Protein AF-A0A7W0Y375-F1 (afdb_monomer_lite)

Structure (mmCIF, N/CA/C/O backbone):
data_AF-A0A7W0Y375-F1
#
_entry.id   AF-A0A7W0Y375-F1
#
loop_
_atom_site.group_PDB
_atom_site.id
_atom_site.type_symbol
_atom_site.label_atom_id
_atom_site.label_alt_id
_atom_site.label_comp_id
_atom_site.label_asym_id
_atom_site.label_entity_id
_atom_site.label_seq_id
_atom_site.pdbx_PDB_ins_code
_atom_site.Cartn_x
_atom_site.Cartn_y
_atom_site.Cartn_z
_atom_site.occupancy
_atom_site.B_iso_or_equiv
_atom_site.auth_seq_id
_atom_site.auth_comp_id
_atom_site.auth_asym_id
_atom_site.auth_atom_id
_atom_site.pdbx_PDB_model_num
ATOM 1 N N . ALA A 1 1 ? -18.841 11.180 12.988 1.00 78.12 1 ALA A N 1
ATOM 2 C CA . ALA A 1 1 ? -19.080 12.137 11.887 1.00 78.12 1 ALA A CA 1
ATOM 3 C C . ALA A 1 1 ? -17.835 12.975 11.621 1.00 78.12 1 ALA A C 1
ATOM 5 O O . ALA A 1 1 ? -17.234 12.772 10.580 1.00 78.12 1 ALA A O 1
ATOM 6 N N . TYR A 1 2 ? -17.397 13.811 12.572 1.00 88.00 2 TYR A N 1
ATOM 7 C CA . TYR A 1 2 ? -16.199 14.649 12.421 1.00 88.00 2 TYR A CA 1
ATOM 8 C C . TYR A 1 2 ? -14.950 13.891 11.951 1.00 88.00 2 TYR A C 1
ATOM 10 O O . TYR A 1 2 ? -14.403 14.210 10.908 1.00 88.00 2 TYR A O 1
ATOM 18 N N . ALA A 1 3 ? -14.542 12.862 12.695 1.00 80.44 3 ALA A N 1
ATOM 19 C CA . ALA A 1 3 ? -13.283 12.159 12.459 1.00 80.44 3 ALA A CA 1
ATOM 20 C C . ALA A 1 3 ? -13.213 11.537 11.042 1.00 80.44 3 ALA A C 1
ATOM 22 O O . ALA A 1 3 ? -12.285 11.806 10.283 1.00 80.44 3 ALA A O 1
ATOM 23 N N . ARG A 1 4 ? -14.294 10.871 10.612 1.00 80.25 4 ARG A N 1
ATOM 24 C CA . ARG A 1 4 ? -14.447 10.359 9.239 1.00 80.25 4 ARG A CA 1
ATOM 25 C C . ARG A 1 4 ? -14.447 11.461 8.170 1.00 80.25 4 ARG A C 1
ATOM 27 O O . ARG A 1 4 ? -13.916 11.243 7.088 1.00 80.25 4 ARG A O 1
ATOM 34 N N . HIS A 1 5 ? -15.035 12.627 8.453 1.00 85.25 5 HIS A N 1
ATOM 35 C CA . HIS A 1 5 ? -15.006 13.769 7.533 1.00 85.25 5 HIS A CA 1
ATOM 36 C C . HIS A 1 5 ? -13.588 14.334 7.388 1.00 85.25 5 HIS A C 1
ATOM 38 O O . HIS A 1 5 ? -13.121 14.498 6.266 1.00 85.25 5 HIS A O 1
ATOM 44 N N . ALA A 1 6 ? -12.891 14.552 8.507 1.00 83.94 6 ALA A N 1
ATOM 45 C CA . ALA A 1 6 ? -11.500 14.992 8.527 1.00 83.94 6 ALA A CA 1
ATOM 46 C C . ALA A 1 6 ? -10.606 14.052 7.704 1.00 83.94 6 ALA A C 1
ATOM 48 O O . ALA A 1 6 ? -9.865 14.497 6.829 1.00 83.94 6 ALA A O 1
ATOM 49 N N . TRP A 1 7 ? -10.741 12.740 7.923 1.00 82.62 7 TRP A N 1
ATOM 50 C CA . TRP A 1 7 ? -10.016 11.729 7.159 1.00 82.62 7 TRP A CA 1
ATOM 51 C C . TRP A 1 7 ? -10.338 11.786 5.660 1.00 82.62 7 TRP A C 1
ATOM 53 O O . TRP A 1 7 ? -9.426 11.804 4.834 1.00 82.62 7 TRP A O 1
ATOM 63 N N . ALA A 1 8 ? -11.621 11.866 5.294 1.00 83.00 8 ALA A N 1
ATOM 64 C CA . ALA A 1 8 ? -12.037 11.921 3.895 1.00 83.00 8 ALA A CA 1
ATOM 65 C C . ALA A 1 8 ? -11.495 13.170 3.181 1.00 83.00 8 ALA A C 1
ATOM 67 O O . ALA A 1 8 ? -11.001 13.065 2.062 1.00 83.00 8 ALA A O 1
ATOM 68 N N . VAL A 1 9 ? -11.526 14.340 3.826 1.00 82.50 9 VAL A N 1
ATOM 69 C CA . VAL A 1 9 ? -10.984 15.590 3.266 1.00 82.50 9 VAL A CA 1
ATOM 70 C C . VAL A 1 9 ? -9.470 15.490 3.076 1.00 82.50 9 VAL A C 1
ATOM 72 O O . VAL A 1 9 ? -8.972 15.783 1.986 1.00 82.50 9 VAL A O 1
ATOM 75 N N . ALA A 1 10 ?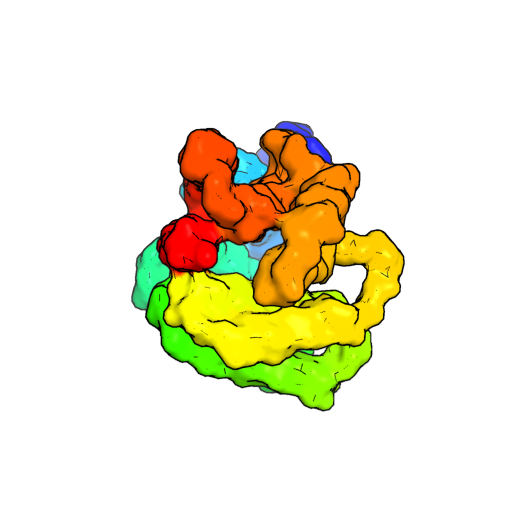 -8.741 15.016 4.091 1.00 79.94 10 ALA A N 1
ATOM 76 C CA . ALA A 1 10 ? -7.284 14.903 4.031 1.00 79.94 10 ALA A CA 1
ATOM 77 C C . ALA A 1 10 ? -6.808 13.912 2.958 1.00 79.94 10 ALA A C 1
ATOM 79 O O . ALA A 1 10 ? -5.824 14.168 2.273 1.00 79.94 10 ALA A O 1
ATOM 80 N N . THR A 1 11 ? -7.508 12.790 2.786 1.00 78.56 11 THR A N 1
ATOM 81 C CA . THR A 1 11 ? -7.093 11.720 1.861 1.00 78.56 11 THR A CA 1
ATOM 82 C C . THR A 1 11 ? -7.561 11.916 0.421 1.00 78.56 11 THR A C 1
ATOM 84 O O . THR A 1 11 ? -7.006 11.283 -0.475 1.00 78.56 11 THR A O 1
ATOM 87 N N . SER A 1 12 ? -8.539 12.797 0.182 1.00 75.25 12 SER A N 1
ATOM 88 C CA . SER A 1 12 ? -9.034 13.116 -1.166 1.00 75.25 12 SER A CA 1
ATOM 89 C C . SER A 1 12 ? -8.456 14.406 -1.744 1.00 75.25 12 SER A C 1
ATOM 91 O O . SER A 1 12 ? -8.194 14.464 -2.940 1.00 75.25 12 SER A O 1
ATOM 93 N N . THR A 1 13 ? -8.257 15.435 -0.915 1.00 72.19 13 THR A N 1
ATOM 94 C CA . THR A 1 13 ? -7.880 16.785 -1.382 1.00 72.19 13 THR A CA 1
ATOM 95 C C . THR A 1 13 ? -6.569 17.302 -0.802 1.00 72.19 13 THR A C 1
ATOM 97 O O . THR A 1 13 ? -6.144 18.390 -1.178 1.00 72.19 13 THR A O 1
ATOM 100 N N . ALA A 1 14 ? -5.951 16.568 0.135 1.00 67.12 14 ALA A N 1
ATOM 101 C CA . ALA A 1 14 ? -4.789 17.028 0.903 1.00 67.12 14 ALA A CA 1
ATOM 102 C C . ALA A 1 14 ? -4.989 18.423 1.542 1.00 67.12 14 ALA A C 1
ATOM 104 O O . ALA A 1 14 ? -4.041 19.191 1.706 1.00 67.12 14 ALA A O 1
ATOM 105 N N . SER A 1 15 ? -6.236 18.775 1.886 1.00 75.88 15 SER A N 1
ATOM 106 C CA . SER A 1 15 ? -6.568 20.101 2.411 1.00 75.88 15 SER A CA 1
ATOM 107 C C . SER A 1 15 ? -6.145 20.265 3.871 1.00 75.88 15 SER A C 1
ATOM 109 O O . SER A 1 15 ? -6.495 19.454 4.735 1.00 75.88 15 SER A O 1
ATOM 111 N N . SER A 1 16 ? -5.508 21.398 4.173 1.00 75.25 16 SER A N 1
ATOM 112 C CA . SER A 1 16 ? -5.180 21.822 5.540 1.00 75.25 16 SER A CA 1
ATOM 113 C C . SER A 1 16 ? -6.415 22.081 6.413 1.00 75.25 16 SER A C 1
ATOM 115 O O . SER A 1 16 ? -6.311 22.040 7.637 1.00 75.25 16 SER A O 1
ATOM 117 N N . SER A 1 17 ? -7.596 22.269 5.811 1.00 83.12 17 SER A N 1
ATOM 118 C CA . SER A 1 17 ? -8.871 22.433 6.525 1.00 83.12 17 SER A CA 1
ATOM 119 C C . SER A 1 17 ? -9.413 21.130 7.126 1.00 83.12 17 SER A C 1
ATOM 121 O O . SER A 1 17 ? -10.427 21.142 7.824 1.00 83.12 17 SER A O 1
ATOM 123 N N . ALA A 1 18 ? -8.767 19.984 6.869 1.00 83.44 18 ALA A N 1
ATOM 124 C CA . ALA A 1 18 ? -9.214 18.682 7.363 1.00 83.44 18 ALA A CA 1
ATOM 125 C C . ALA A 1 18 ? -9.376 18.636 8.894 1.00 83.44 18 ALA A C 1
ATOM 127 O O . ALA A 1 18 ? -10.195 17.875 9.403 1.00 83.44 18 ALA A O 1
ATOM 128 N N . THR A 1 19 ? -8.619 19.449 9.635 1.00 86.94 19 THR A N 1
ATOM 129 C CA . THR A 1 19 ? -8.630 19.481 11.107 1.00 86.94 19 THR A CA 1
ATOM 130 C C . THR A 1 19 ? -9.360 20.683 11.704 1.00 86.94 19 THR A C 1
ATOM 132 O O . THR A 1 19 ? -9.236 20.940 12.904 1.00 86.94 19 THR A O 1
ATOM 135 N N . ASP A 1 20 ? -10.138 21.427 10.918 1.00 88.75 20 ASP A N 1
ATOM 136 C CA . ASP A 1 20 ? -10.911 22.555 11.443 1.00 88.75 20 ASP A CA 1
ATOM 137 C C . ASP A 1 20 ? -11.828 22.087 12.581 1.00 88.75 20 ASP A C 1
ATOM 139 O O . ASP A 1 20 ? -12.492 21.060 12.485 1.00 88.75 20 ASP A O 1
ATOM 143 N N . GLY A 1 21 ? -11.825 22.790 13.716 1.00 86.38 21 GLY A N 1
ATOM 144 C CA . GLY A 1 21 ? -12.623 22.413 14.891 1.00 86.38 21 GLY A CA 1
ATOM 145 C C . GLY A 1 21 ? -12.087 21.239 15.727 1.00 86.38 21 GLY A C 1
ATOM 146 O O . GLY A 1 21 ? -12.750 20.857 16.697 1.00 86.38 21 GLY A O 1
ATOM 147 N N . VAL A 1 22 ? -10.892 20.699 15.433 1.00 91.44 22 VAL A N 1
ATOM 148 C CA . VAL A 1 22 ? -10.322 19.544 16.160 1.00 91.44 22 VAL A CA 1
ATOM 149 C C . VAL A 1 22 ? -10.244 19.779 17.669 1.00 91.44 22 VAL A C 1
ATOM 151 O O . VAL A 1 22 ? -10.604 18.893 18.438 1.00 91.44 22 VAL A O 1
ATOM 154 N N . ALA A 1 23 ? -9.894 20.994 18.105 1.00 89.19 23 ALA A N 1
ATOM 155 C CA . ALA A 1 23 ? -9.774 21.337 19.523 1.00 89.19 23 ALA A CA 1
ATOM 156 C C . ALA A 1 23 ? -11.093 21.146 20.298 1.00 89.19 23 ALA A C 1
ATOM 158 O O . ALA A 1 23 ? -11.096 20.652 21.426 1.00 89.19 23 ALA A O 1
ATOM 159 N N . VAL A 1 24 ? -12.232 21.488 19.682 1.00 89.31 24 VAL A N 1
ATOM 160 C CA . VAL A 1 24 ? -13.560 21.302 20.292 1.00 89.31 24 VAL A CA 1
ATOM 161 C C . VAL A 1 24 ? -13.890 19.813 20.392 1.00 89.31 24 VAL A C 1
ATOM 163 O O . VAL A 1 24 ? -14.389 19.345 21.416 1.00 89.31 24 VAL A O 1
ATOM 166 N N . VAL A 1 25 ? -13.587 19.049 19.342 1.00 90.38 25 VAL A N 1
ATOM 167 C CA . VAL A 1 25 ? -13.876 17.611 19.289 1.00 90.38 25 VAL A CA 1
ATOM 168 C C . VAL A 1 25 ? -12.993 16.825 20.258 1.00 90.38 25 VAL A C 1
ATOM 170 O O . VAL A 1 25 ? -13.496 15.948 20.961 1.00 90.38 25 VAL A O 1
ATOM 173 N N . GLU A 1 26 ? -11.710 17.168 20.366 1.00 88.56 26 GLU A N 1
ATOM 174 C CA . GLU A 1 26 ? -10.794 16.584 21.348 1.00 88.56 26 GLU A CA 1
ATOM 175 C C . GLU A 1 26 ? -11.272 16.853 22.780 1.00 88.56 26 GLU A C 1
ATOM 177 O O . GLU A 1 26 ? -11.317 15.922 23.586 1.00 88.56 26 GLU A O 1
ATOM 182 N N . ALA A 1 27 ? -11.727 18.073 23.088 1.00 88.56 27 ALA A N 1
ATOM 183 C CA . ALA A 1 27 ? -12.287 18.396 24.402 1.00 88.56 27 ALA A CA 1
ATOM 184 C C . ALA A 1 27 ? -13.526 17.542 24.740 1.00 88.56 27 ALA A C 1
ATOM 186 O O . ALA A 1 27 ? -13.688 17.085 25.874 1.00 88.56 27 ALA A O 1
ATOM 187 N N . ILE A 1 28 ? -14.388 17.262 23.755 1.00 86.12 28 ILE A N 1
ATOM 188 C CA . ILE A 1 28 ? -15.542 16.365 23.932 1.00 86.12 28 ILE A CA 1
ATOM 189 C C . ILE A 1 28 ? -15.079 14.912 24.145 1.00 86.12 28 ILE A C 1
ATOM 191 O O . ILE A 1 28 ? -15.602 14.224 25.026 1.00 86.12 28 ILE A O 1
ATOM 195 N N . ALA A 1 29 ? -14.091 14.443 23.378 1.00 85.62 29 ALA A N 1
ATOM 196 C CA . ALA A 1 29 ? -13.587 13.067 23.432 1.00 85.62 29 ALA A CA 1
ATOM 197 C C . ALA A 1 29 ? -12.772 12.750 24.703 1.00 85.62 29 ALA A C 1
ATOM 199 O O . ALA A 1 29 ? -12.660 11.585 25.106 1.00 85.62 29 ALA A O 1
ATOM 200 N N . GLN A 1 30 ? -12.218 13.766 25.367 1.00 86.94 30 GLN A N 1
ATOM 201 C CA . GLN A 1 30 ? -11.465 13.622 26.619 1.00 86.94 30 GLN A CA 1
ATOM 202 C C . GLN A 1 30 ? -12.344 13.364 27.851 1.00 86.94 30 GLN A C 1
ATOM 204 O O . GLN A 1 30 ? -11.818 13.053 28.920 1.00 86.94 30 GLN A O 1
ATOM 209 N N . ARG A 1 31 ? -13.676 13.416 27.721 1.00 87.19 31 ARG A N 1
ATOM 210 C CA . ARG A 1 31 ? -14.592 13.104 28.828 1.00 87.19 31 ARG A CA 1
ATOM 211 C C . ARG A 1 31 ? -14.308 11.711 29.424 1.00 87.19 31 ARG A C 1
ATOM 213 O O . ARG A 1 31 ? -14.117 10.751 28.672 1.00 87.19 31 ARG A O 1
ATOM 220 N N . PRO A 1 32 ? -14.276 11.571 30.761 1.00 85.00 32 PRO A N 1
ATOM 221 C CA . PRO A 1 32 ? -14.001 10.291 31.406 1.00 85.00 32 PRO A CA 1
ATOM 222 C C . PRO A 1 32 ? -15.161 9.299 31.225 1.00 85.00 32 PRO A C 1
ATOM 224 O O . PRO A 1 32 ? -16.318 9.693 31.062 1.00 85.00 32 PRO A O 1
ATOM 227 N N . GLY A 1 33 ? -14.842 8.003 31.288 1.00 86.00 33 GLY A N 1
ATOM 228 C CA . GLY A 1 33 ? -15.805 6.897 31.254 1.00 86.00 33 GLY A CA 1
ATOM 229 C C . GLY A 1 33 ? -15.674 5.980 30.034 1.00 86.00 33 GLY A C 1
ATOM 230 O O . GLY A 1 33 ? -15.269 6.407 28.951 1.00 86.00 33 GLY A O 1
ATOM 231 N N . ASP A 1 34 ? -16.060 4.714 30.210 1.00 85.62 34 ASP A N 1
ATOM 232 C CA . ASP A 1 34 ? -15.847 3.653 29.215 1.00 85.62 34 ASP A CA 1
ATOM 233 C C . ASP A 1 34 ? -16.566 3.897 27.887 1.00 85.62 34 ASP A C 1
ATOM 235 O O . ASP A 1 34 ? -16.001 3.644 26.823 1.00 85.62 34 ASP A O 1
ATOM 239 N N . ARG A 1 35 ? -17.759 4.504 27.924 1.00 87.69 35 ARG A N 1
ATOM 240 C CA . ARG A 1 35 ? -18.535 4.849 26.718 1.00 87.69 35 ARG A CA 1
ATOM 241 C C . ARG A 1 35 ? -17.805 5.775 25.736 1.00 87.69 35 ARG A C 1
ATOM 243 O O . ARG A 1 35 ? -18.193 5.864 24.578 1.00 87.69 35 ARG A O 1
ATOM 250 N N . TYR A 1 36 ? -16.767 6.485 26.184 1.00 89.50 36 TYR A N 1
ATOM 251 C CA . TYR A 1 36 ? -15.993 7.404 25.344 1.00 89.50 36 TYR A CA 1
ATOM 252 C C . TYR A 1 36 ? -14.707 6.786 24.794 1.00 89.50 36 TYR A C 1
ATOM 254 O O . TYR A 1 36 ? -14.029 7.413 23.981 1.00 89.50 36 TYR A O 1
ATOM 262 N N . ARG A 1 37 ? -14.368 5.555 25.189 1.00 91.94 37 ARG A N 1
ATOM 263 C CA . ARG A 1 37 ? -13.127 4.898 24.765 1.00 91.94 37 ARG A CA 1
ATOM 264 C C . ARG A 1 37 ? -13.114 4.576 23.277 1.00 91.94 37 ARG A C 1
ATOM 266 O O . ARG A 1 37 ? -12.125 4.887 22.620 1.00 91.94 37 ARG A O 1
ATOM 273 N N . PHE A 1 38 ? -14.208 4.026 22.742 1.00 92.75 38 PHE A N 1
ATOM 274 C CA . PHE A 1 38 ? -14.329 3.750 21.308 1.00 92.75 38 PHE A CA 1
ATOM 275 C C . PHE A 1 38 ? -14.267 5.043 20.468 1.00 92.75 38 PHE A C 1
ATOM 277 O O . PHE A 1 38 ? -13.379 5.139 19.620 1.00 92.75 38 PHE A O 1
ATOM 284 N N . PRO A 1 39 ? -15.088 6.088 20.731 1.00 91.94 39 PRO A N 1
ATOM 285 C CA . PRO A 1 39 ? -14.989 7.352 19.996 1.00 91.94 39 PRO A CA 1
ATOM 286 C C . PRO A 1 39 ? -13.611 8.013 20.079 1.00 91.94 39 PRO A C 1
ATOM 288 O O . PRO A 1 39 ? -13.154 8.589 19.096 1.00 91.94 39 PRO A O 1
ATOM 291 N N . ARG A 1 40 ? -12.931 7.922 21.230 1.00 93.88 40 ARG A N 1
ATOM 292 C CA . ARG A 1 40 ? -11.567 8.437 21.391 1.00 93.88 40 ARG A CA 1
ATOM 293 C C . ARG A 1 40 ? -10.563 7.647 20.559 1.00 93.88 40 ARG A C 1
ATOM 295 O O . ARG A 1 40 ? -9.734 8.256 19.898 1.00 93.88 40 ARG A O 1
ATOM 302 N N . ALA A 1 41 ? -10.646 6.316 20.569 1.00 95.00 41 ALA A N 1
ATOM 303 C CA . ALA A 1 41 ? -9.785 5.474 19.745 1.00 95.00 41 ALA A CA 1
ATOM 304 C C . ALA A 1 41 ? -9.961 5.787 18.252 1.00 95.00 41 ALA A C 1
ATOM 306 O O . ALA A 1 41 ? -8.968 5.951 17.549 1.00 95.00 41 ALA A O 1
ATOM 307 N N . LEU A 1 42 ? -11.208 5.939 17.796 1.00 93.62 42 LEU A N 1
ATOM 308 C CA . LEU A 1 42 ? -11.520 6.286 16.411 1.00 93.62 42 LEU A CA 1
ATOM 309 C C . LEU A 1 42 ? -11.040 7.698 16.040 1.00 93.62 42 LEU A C 1
ATOM 311 O O . LEU A 1 42 ? -10.458 7.883 14.979 1.00 93.62 42 LEU A O 1
ATOM 315 N N . LEU A 1 43 ? -11.213 8.685 16.926 1.00 94.38 43 LEU A N 1
ATOM 316 C CA . LEU A 1 43 ? -10.697 10.039 16.703 1.00 94.38 43 LEU A CA 1
ATOM 317 C C . LEU A 1 43 ? -9.170 10.046 16.550 1.00 94.38 43 LEU A C 1
ATOM 319 O O . LEU A 1 43 ? -8.649 10.659 15.625 1.00 94.38 43 LEU A O 1
ATOM 323 N N . GLU A 1 44 ? -8.454 9.366 17.446 1.00 97.00 44 GLU A N 1
ATOM 324 C CA . GLU A 1 44 ? -6.992 9.281 17.388 1.00 97.00 44 GLU A CA 1
ATOM 325 C C . GLU A 1 44 ? -6.517 8.505 16.145 1.00 97.00 44 GLU A C 1
ATOM 327 O O . GLU A 1 44 ? -5.514 8.881 15.541 1.00 97.00 44 GLU A O 1
ATOM 332 N N . LEU A 1 45 ? -7.248 7.467 15.719 1.00 96.44 45 LEU A N 1
ATOM 333 C CA . LEU A 1 45 ? -6.999 6.760 14.459 1.00 96.44 45 LEU A CA 1
ATOM 334 C C . LEU A 1 45 ? -7.119 7.707 13.257 1.00 96.44 45 LEU A C 1
ATOM 336 O O . LEU A 1 45 ? -6.183 7.818 12.468 1.00 96.44 45 LEU A O 1
ATOM 340 N N . ASP A 1 46 ? -8.235 8.421 13.134 1.00 95.00 46 ASP A N 1
ATOM 341 C CA . ASP A 1 46 ? -8.487 9.292 11.985 1.00 95.00 46 ASP A CA 1
ATOM 342 C C . ASP A 1 46 ? -7.499 10.471 11.945 1.00 95.00 46 ASP A C 1
ATOM 344 O O . ASP A 1 46 ? -6.931 10.762 10.893 1.00 95.00 46 ASP A O 1
ATOM 348 N N . LEU A 1 47 ? -7.203 11.100 13.093 1.00 94.69 47 LEU A N 1
ATOM 349 C CA . LEU A 1 47 ? -6.200 12.171 13.186 1.00 94.69 47 LEU A CA 1
ATOM 350 C C . LEU A 1 47 ? -4.781 11.679 12.873 1.00 94.69 47 LEU A C 1
ATOM 352 O O . LEU A 1 47 ? -3.989 12.420 12.290 1.00 94.69 47 LEU A O 1
ATOM 356 N N . GLY A 1 48 ? -4.450 10.435 13.228 1.00 95.69 48 GLY A N 1
ATOM 357 C CA . GLY A 1 48 ? -3.198 9.815 12.801 1.00 95.69 48 GLY A CA 1
ATOM 358 C C . GLY A 1 48 ? -3.140 9.617 11.283 1.00 95.69 48 GLY A C 1
ATOM 359 O O . GLY A 1 48 ? -2.106 9.879 10.669 1.00 95.69 48 GLY A O 1
ATOM 360 N N . GLY A 1 49 ? -4.258 9.230 10.660 1.00 92.81 49 GLY A N 1
ATOM 361 C CA . GLY A 1 49 ? -4.386 9.138 9.204 1.00 92.81 49 GLY A CA 1
ATOM 362 C C . GLY A 1 49 ? -4.198 10.489 8.507 1.00 92.81 49 GLY A C 1
ATOM 363 O O . GLY A 1 49 ? -3.462 10.571 7.525 1.00 92.81 49 GLY A O 1
ATOM 364 N N . VAL A 1 50 ? -4.781 11.561 9.055 1.00 91.25 50 VAL A N 1
ATOM 365 C CA . VAL A 1 50 ? -4.570 12.937 8.569 1.00 91.25 50 VAL A CA 1
ATOM 366 C C . VAL A 1 50 ? -3.095 13.337 8.662 1.00 91.25 50 VAL A C 1
ATOM 368 O O . VAL A 1 50 ? -2.538 13.860 7.700 1.00 91.25 50 VAL A O 1
ATOM 371 N N . ALA A 1 51 ? -2.431 13.055 9.787 1.00 91.69 51 ALA A N 1
ATOM 372 C CA . ALA A 1 51 ? -1.003 13.335 9.936 1.00 91.69 51 ALA A CA 1
ATOM 373 C C . ALA A 1 51 ? -0.157 12.578 8.895 1.00 91.69 51 ALA A C 1
ATOM 375 O O . ALA A 1 51 ? 0.718 13.176 8.273 1.00 91.69 51 ALA A O 1
ATOM 376 N N . MET A 1 52 ? -0.461 11.300 8.626 1.00 90.19 52 MET A N 1
ATOM 377 C CA . MET A 1 52 ? 0.206 10.549 7.553 1.00 90.19 52 MET A CA 1
ATOM 378 C C . MET A 1 52 ? -0.046 11.130 6.160 1.00 90.19 52 MET A C 1
ATOM 380 O O . MET A 1 52 ? 0.877 11.147 5.348 1.00 90.19 52 MET A O 1
ATOM 384 N N . ALA A 1 53 ? -1.266 11.590 5.866 1.00 86.00 53 ALA A N 1
ATOM 385 C CA . ALA A 1 53 ? -1.587 12.213 4.580 1.00 86.00 53 ALA A CA 1
ATOM 386 C C . ALA A 1 53 ? -0.742 13.478 4.338 1.00 86.00 53 ALA A C 1
ATOM 388 O O . ALA A 1 53 ? -0.318 13.722 3.213 1.00 86.00 53 ALA A O 1
ATOM 389 N N . HIS A 1 54 ? -0.413 14.215 5.403 1.00 85.44 54 HIS A N 1
ATOM 390 C CA . HIS A 1 54 ? 0.502 15.360 5.370 1.00 85.44 54 HIS A CA 1
ATOM 391 C C . HIS A 1 54 ? 1.992 14.990 5.522 1.00 85.44 54 HIS A C 1
ATOM 393 O O . HIS A 1 54 ? 2.833 15.877 5.647 1.00 85.44 54 HIS A O 1
ATOM 399 N N . GLY A 1 55 ? 2.346 13.700 5.541 1.00 85.00 55 GLY A N 1
ATOM 400 C CA . GLY A 1 55 ? 3.732 13.236 5.682 1.00 85.00 55 GLY A CA 1
ATOM 401 C C . GLY A 1 55 ? 4.317 13.321 7.102 1.00 85.00 55 GLY A C 1
ATOM 402 O O . GLY A 1 55 ? 5.494 13.018 7.297 1.00 85.00 55 GLY A O 1
ATOM 403 N N . ASP A 1 56 ? 3.524 13.672 8.118 1.00 90.06 56 ASP A N 1
ATOM 404 C CA . ASP A 1 56 ? 3.962 13.744 9.517 1.00 90.06 56 ASP A CA 1
ATOM 405 C C . ASP A 1 56 ? 3.835 12.382 10.223 1.00 90.06 56 ASP A C 1
ATOM 407 O O . ASP A 1 56 ? 2.897 12.096 10.977 1.00 90.06 56 ASP A O 1
ATOM 411 N N . ARG A 1 57 ? 4.823 11.512 9.981 1.00 91.75 57 ARG A N 1
ATOM 412 C CA . ARG A 1 57 ? 4.897 10.169 10.587 1.00 91.75 57 ARG A CA 1
ATOM 413 C C . ARG A 1 57 ? 5.047 10.189 12.104 1.00 91.75 57 ARG A C 1
ATOM 415 O O . ARG A 1 57 ? 4.559 9.276 12.768 1.00 91.75 57 ARG A O 1
ATOM 422 N N . THR A 1 58 ? 5.716 11.197 12.658 1.00 93.94 58 THR A N 1
ATOM 423 C CA . THR A 1 58 ? 5.961 11.292 14.104 1.00 93.94 58 THR A CA 1
ATOM 424 C C . THR A 1 58 ? 4.657 11.565 14.845 1.00 93.94 58 THR A C 1
ATOM 426 O O . THR A 1 58 ? 4.317 10.858 15.804 1.00 93.94 58 THR A O 1
ATOM 429 N N . THR A 1 59 ? 3.880 12.540 14.367 1.00 95.50 59 THR A N 1
ATOM 430 C CA . THR A 1 59 ? 2.542 12.811 14.898 1.00 95.50 59 THR A CA 1
ATOM 431 C C . THR A 1 59 ? 1.622 11.624 14.656 1.00 95.50 59 THR A C 1
ATOM 433 O O . THR A 1 59 ? 0.960 11.177 15.595 1.00 95.50 59 THR A O 1
ATOM 436 N N . ALA A 1 60 ? 1.630 11.048 13.450 1.00 95.88 60 ALA A N 1
ATOM 437 C CA . ALA A 1 60 ? 0.822 9.877 13.127 1.00 95.88 60 ALA A CA 1
ATOM 438 C C . ALA A 1 60 ? 1.073 8.711 14.093 1.00 95.88 60 ALA A C 1
ATOM 440 O O . ALA A 1 60 ? 0.133 8.179 14.682 1.00 95.88 60 ALA A O 1
ATOM 441 N N . ARG A 1 61 ? 2.342 8.375 14.352 1.00 96.81 61 ARG A N 1
ATOM 442 C CA . ARG A 1 61 ? 2.727 7.344 15.322 1.00 96.81 61 ARG A CA 1
ATOM 443 C C . ARG A 1 61 ? 2.180 7.639 16.711 1.00 96.81 61 ARG A C 1
ATOM 445 O O . ARG A 1 61 ? 1.544 6.776 17.313 1.00 96.81 61 ARG A O 1
ATOM 452 N N . THR A 1 62 ? 2.379 8.860 17.202 1.00 97.69 62 THR A N 1
ATOM 453 C CA . THR A 1 62 ? 1.891 9.271 18.527 1.00 97.69 62 THR A CA 1
ATOM 454 C C . THR A 1 62 ? 0.373 9.099 18.642 1.00 97.69 62 THR A C 1
ATOM 456 O O . THR A 1 62 ? -0.127 8.614 19.662 1.00 97.69 62 THR A O 1
ATOM 459 N N . ARG A 1 63 ? -0.365 9.468 17.589 1.00 97.69 63 ARG A N 1
ATOM 460 C CA . ARG A 1 63 ? -1.823 9.332 17.500 1.00 97.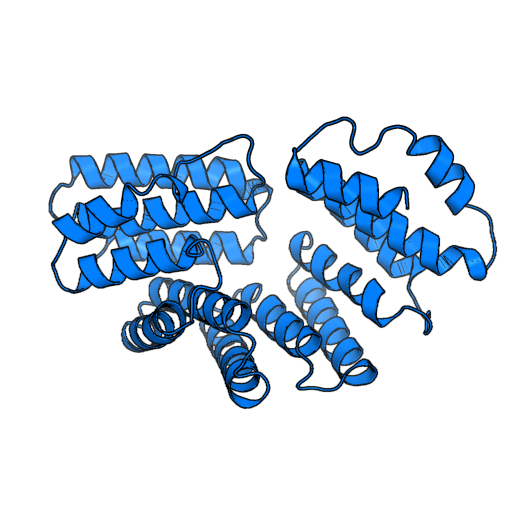69 63 ARG A CA 1
ATOM 461 C C . ARG A 1 63 ? -2.257 7.864 17.455 1.00 97.69 63 ARG A C 1
ATOM 463 O O . ARG A 1 63 ? -3.071 7.456 18.280 1.00 97.69 63 ARG A O 1
ATOM 470 N N . PHE A 1 64 ? -1.648 7.025 16.617 1.00 98.06 64 PHE A N 1
ATOM 471 C CA . PHE A 1 64 ? -1.972 5.593 16.566 1.00 98.06 64 PHE A CA 1
ATOM 472 C C . PHE A 1 64 ? -1.648 4.860 17.876 1.00 98.06 64 PHE A C 1
ATOM 474 O O . PHE A 1 64 ? -2.424 4.016 18.322 1.00 98.06 64 PHE A O 1
ATOM 481 N N . GLU A 1 65 ? -0.562 5.214 18.566 1.00 97.62 65 GLU A N 1
ATOM 482 C CA . GLU A 1 65 ? -0.257 4.658 19.890 1.00 97.62 65 GLU A CA 1
ATOM 483 C C . GLU A 1 65 ? -1.316 5.050 20.942 1.00 97.62 65 GLU A C 1
ATOM 485 O O . GLU A 1 65 ? -1.690 4.230 21.787 1.00 97.62 65 GLU A O 1
ATOM 490 N N . ARG A 1 66 ? -1.848 6.283 20.890 1.00 97.06 66 ARG A N 1
ATOM 491 C CA . ARG A 1 66 ? -2.981 6.719 21.734 1.00 97.06 66 ARG A CA 1
ATOM 492 C C . ARG A 1 66 ? -4.276 5.995 21.376 1.00 97.06 66 ARG A C 1
ATOM 494 O O . ARG A 1 66 ? -5.002 5.578 22.287 1.00 97.06 66 ARG A O 1
ATOM 501 N N . ALA A 1 67 ? -4.541 5.809 20.084 1.00 97.00 67 ALA A N 1
ATOM 502 C CA . ALA A 1 67 ? -5.681 5.046 19.593 1.00 97.00 67 ALA A CA 1
ATOM 503 C C . ALA A 1 67 ? -5.637 3.609 20.129 1.00 97.00 67 ALA A C 1
ATOM 505 O O . ALA A 1 67 ? -6.614 3.134 20.707 1.00 97.00 67 ALA A O 1
ATOM 506 N N . ARG A 1 68 ? -4.466 2.960 20.059 1.00 96.56 68 ARG A N 1
ATOM 507 C CA . ARG A 1 68 ? -4.262 1.579 20.518 1.00 96.56 68 ARG A CA 1
ATOM 508 C C . ARG A 1 68 ? -4.476 1.428 22.019 1.00 96.56 68 ARG A C 1
ATOM 510 O O . ARG A 1 68 ? -5.157 0.502 22.451 1.00 96.56 68 ARG A O 1
ATOM 517 N N . ARG A 1 69 ? -3.969 2.371 22.825 1.00 95.56 69 ARG A N 1
ATOM 518 C CA . ARG A 1 69 ? -4.241 2.404 24.276 1.00 95.56 69 ARG A CA 1
ATOM 519 C C . ARG A 1 69 ? -5.729 2.581 24.575 1.00 95.56 69 ARG A C 1
ATOM 521 O O . ARG A 1 69 ? -6.263 1.896 25.441 1.00 95.56 69 ARG A O 1
ATOM 528 N N . SER A 1 70 ? -6.408 3.469 23.850 1.00 94.12 70 SER A N 1
ATOM 529 C CA . SER A 1 70 ? -7.845 3.710 24.038 1.00 94.12 70 SER A CA 1
ATOM 530 C C . SER A 1 70 ? -8.682 2.476 23.677 1.00 94.12 70 SER A C 1
ATOM 532 O O . SER A 1 70 ? -9.623 2.147 24.406 1.00 94.12 70 SER A O 1
ATOM 534 N N . ALA A 1 71 ? -8.280 1.756 22.625 1.00 94.56 71 ALA A N 1
ATOM 535 C CA . ALA A 1 71 ? -8.920 0.542 22.122 1.00 94.56 71 ALA A CA 1
ATOM 536 C C . ALA A 1 71 ? -8.726 -0.704 23.010 1.00 94.56 71 ALA A C 1
ATOM 538 O O . ALA A 1 71 ? -9.482 -1.666 22.887 1.00 94.56 71 ALA A O 1
ATOM 539 N N . ALA A 1 72 ? -7.729 -0.713 23.901 1.00 92.62 72 ALA A N 1
ATOM 540 C CA . ALA A 1 72 ? -7.310 -1.913 24.628 1.00 92.62 72 ALA A CA 1
ATOM 541 C C . ALA A 1 72 ? -8.443 -2.565 25.450 1.00 92.62 72 ALA A C 1
ATOM 543 O O . ALA A 1 72 ? -8.927 -1.999 26.424 1.00 92.62 72 ALA A O 1
ATOM 544 N N . GLY A 1 73 ? -8.852 -3.784 25.103 1.00 89.56 73 GLY A N 1
ATOM 545 C CA . GLY A 1 73 ? -9.912 -4.502 25.824 1.00 89.56 73 GLY A CA 1
ATOM 546 C C . GLY A 1 73 ? -11.342 -4.092 25.454 1.00 89.56 73 GLY A C 1
ATOM 547 O O . GLY A 1 73 ? -12.279 -4.577 26.082 1.00 89.56 73 GLY A O 1
ATOM 548 N N . LEU A 1 74 ? -11.535 -3.240 24.440 1.00 91.69 74 LEU A N 1
ATOM 549 C CA . LEU A 1 74 ? -12.853 -3.057 23.832 1.00 91.69 74 LEU A CA 1
ATOM 550 C C . LEU A 1 74 ? -13.217 -4.292 23.001 1.00 91.69 74 LEU A C 1
ATOM 552 O O . LEU A 1 74 ? -12.399 -4.802 22.236 1.00 91.69 74 LEU A O 1
ATOM 556 N N . THR A 1 75 ? -14.452 -4.762 23.151 1.00 87.12 75 THR A N 1
ATOM 557 C CA . THR A 1 75 ? -15.023 -5.860 22.356 1.00 87.12 75 THR A CA 1
ATOM 558 C C . THR A 1 75 ? -15.992 -5.333 21.301 1.00 87.12 75 THR A C 1
ATOM 560 O O . THR A 1 75 ? -15.949 -5.761 20.148 1.00 87.12 75 THR A O 1
ATOM 563 N N . GLU A 1 76 ? -16.823 -4.356 21.665 1.00 83.56 76 GLU A N 1
ATOM 564 C CA . GLU A 1 76 ? -17.690 -3.638 20.733 1.00 83.56 76 GLU A CA 1
ATOM 565 C C . GLU A 1 76 ? -16.854 -2.768 19.780 1.00 83.56 76 GLU A C 1
ATOM 567 O O . GLU A 1 76 ? -15.957 -2.037 20.204 1.00 83.56 76 GLU A O 1
ATOM 572 N N . GLY A 1 77 ? -17.112 -2.884 18.473 1.00 82.94 77 GLY A N 1
ATOM 573 C CA . GLY A 1 77 ? -16.363 -2.160 17.441 1.00 82.94 77 GLY A CA 1
ATOM 574 C C . GLY A 1 77 ? -14.900 -2.602 17.278 1.00 82.94 77 GLY A C 1
ATOM 575 O O . GLY A 1 77 ? -14.142 -1.964 16.547 1.00 82.94 77 GLY A O 1
ATOM 576 N N . ALA A 1 78 ? -14.487 -3.700 17.923 1.00 85.38 78 ALA A N 1
ATOM 577 C CA . ALA A 1 78 ? -13.103 -4.169 17.901 1.00 85.38 78 ALA A CA 1
ATOM 578 C C . ALA A 1 78 ? -12.586 -4.465 16.483 1.00 85.38 78 ALA A C 1
ATOM 580 O O . ALA A 1 78 ? -11.405 -4.260 16.214 1.00 85.38 78 ALA A O 1
ATOM 581 N N . SER A 1 79 ? -13.456 -4.905 15.565 1.00 89.75 79 SER A N 1
ATOM 582 C CA . SER A 1 79 ? -13.095 -5.160 14.165 1.00 89.75 79 SER A CA 1
ATOM 583 C C . SER A 1 79 ? -12.647 -3.886 13.438 1.00 89.75 79 SER A C 1
ATOM 585 O O . SER A 1 79 ? -11.596 -3.906 12.795 1.00 89.75 79 SER A O 1
ATOM 587 N N . GLU A 1 80 ? -13.376 -2.775 13.591 1.00 90.88 80 GLU A N 1
ATOM 588 C CA . GLU A 1 80 ? -13.021 -1.460 13.030 1.00 90.88 80 GLU A CA 1
ATOM 589 C C . GLU A 1 80 ? -11.702 -0.958 13.628 1.00 90.88 80 GLU A C 1
ATOM 591 O O . GLU A 1 80 ? -10.789 -0.567 12.901 1.00 90.88 80 GLU A O 1
ATOM 596 N N . LEU A 1 81 ? -11.538 -1.080 14.949 1.00 94.62 81 LEU A N 1
ATOM 597 C CA . LEU A 1 81 ? -10.334 -0.615 15.641 1.00 94.62 81 LEU A CA 1
ATOM 598 C C . LEU A 1 81 ? -9.072 -1.434 15.328 1.00 94.62 81 LEU A C 1
ATOM 600 O O . LEU A 1 81 ? -7.973 -0.958 15.602 1.00 94.62 81 LEU A O 1
ATOM 604 N N . THR A 1 82 ? -9.171 -2.596 14.669 1.00 96.00 82 THR A N 1
ATOM 605 C CA . THR A 1 82 ? -7.974 -3.280 14.133 1.00 96.00 82 THR A CA 1
ATOM 606 C C . THR A 1 82 ? -7.238 -2.455 13.070 1.00 96.00 82 THR A C 1
ATOM 608 O O . THR A 1 82 ? -6.064 -2.706 12.801 1.00 96.00 82 THR A O 1
ATOM 611 N N . ALA A 1 83 ? -7.887 -1.447 12.474 1.00 96.00 83 ALA A N 1
ATOM 612 C CA . ALA A 1 83 ? -7.228 -0.489 11.589 1.00 96.00 83 ALA A CA 1
ATOM 613 C C . ALA A 1 83 ? -6.136 0.330 12.303 1.00 96.00 83 ALA A C 1
ATOM 615 O O . ALA A 1 83 ? -5.214 0.808 11.642 1.00 96.00 83 ALA A O 1
ATOM 616 N N . VAL A 1 84 ? -6.188 0.450 13.636 1.00 97.50 84 VAL A N 1
ATOM 617 C CA . VAL A 1 84 ? -5.127 1.086 14.430 1.00 97.50 84 VAL A CA 1
ATOM 618 C C . VAL A 1 84 ? -3.794 0.373 14.242 1.00 97.50 84 VAL A C 1
ATOM 620 O O . VAL A 1 84 ? -2.794 1.030 13.969 1.00 97.50 84 VAL A O 1
ATOM 623 N N . ASP A 1 85 ? -3.775 -0.957 14.335 1.00 97.94 85 ASP A N 1
ATOM 624 C CA . ASP A 1 85 ? -2.535 -1.724 14.198 1.00 97.94 85 ASP A CA 1
ATOM 625 C C . ASP A 1 85 ? -2.009 -1.684 12.758 1.00 97.94 85 ASP A C 1
ATOM 627 O O . ASP A 1 85 ? -0.810 -1.519 12.559 1.00 97.94 85 ASP A O 1
ATOM 631 N N . VAL A 1 86 ? -2.895 -1.735 11.751 1.00 96.25 86 VAL A N 1
ATOM 632 C CA . VAL A 1 86 ? -2.514 -1.560 10.333 1.00 96.25 86 VAL A CA 1
ATOM 633 C C . VAL A 1 86 ? -1.785 -0.232 10.122 1.00 96.25 86 VAL A C 1
ATOM 635 O O . VAL A 1 86 ? -0.711 -0.198 9.528 1.00 96.25 86 VAL A O 1
ATOM 638 N N . ASN A 1 87 ? -2.345 0.864 10.634 1.00 96.25 87 ASN A N 1
ATOM 639 C CA . ASN A 1 87 ? -1.753 2.186 10.465 1.00 96.25 87 ASN A CA 1
ATOM 640 C C . ASN A 1 87 ? -0.491 2.382 11.318 1.00 96.25 87 ASN A C 1
ATOM 642 O O . ASN A 1 87 ? 0.463 3.013 10.869 1.00 96.25 87 ASN A O 1
ATOM 646 N N . LEU A 1 88 ? -0.438 1.806 12.522 1.00 96.50 88 LEU A N 1
ATOM 647 C CA . LEU A 1 88 ? 0.752 1.868 13.369 1.00 96.50 88 LEU A CA 1
ATOM 648 C C . LEU A 1 88 ? 1.947 1.147 12.726 1.00 96.50 88 LEU A C 1
ATOM 650 O O . LEU A 1 88 ? 3.063 1.659 12.779 1.00 96.50 88 LEU A O 1
ATOM 654 N N . LEU A 1 89 ? 1.716 0.003 12.075 1.00 96.19 89 LEU A N 1
ATOM 655 C CA . LEU A 1 89 ? 2.743 -0.731 11.327 1.00 96.19 89 LEU A CA 1
ATOM 656 C C . LEU A 1 89 ? 3.367 0.102 10.194 1.00 96.19 89 LEU A C 1
ATOM 658 O O . LEU A 1 89 ? 4.538 -0.091 9.887 1.00 96.19 89 LEU A O 1
ATOM 662 N N . LEU A 1 90 ? 2.640 1.061 9.604 1.00 93.50 90 LEU A N 1
ATOM 663 C CA . LEU A 1 90 ? 3.203 1.948 8.575 1.00 93.50 90 LEU A CA 1
ATOM 664 C C . LEU A 1 90 ? 4.259 2.906 9.129 1.00 93.50 90 LEU A C 1
ATOM 666 O O . LEU A 1 90 ? 5.153 3.317 8.388 1.00 93.50 90 LEU A O 1
ATOM 670 N N . VAL A 1 91 ? 4.156 3.281 10.405 1.00 94.12 91 VAL A N 1
ATOM 671 C CA . VAL A 1 91 ? 4.942 4.364 11.023 1.00 94.12 91 VAL A CA 1
ATOM 672 C C . VAL A 1 91 ? 5.907 3.891 12.113 1.00 94.12 91 VAL A C 1
ATOM 674 O O . VAL A 1 91 ? 6.606 4.702 12.720 1.00 94.12 91 VAL A O 1
ATOM 677 N N . VAL A 1 92 ? 5.965 2.583 12.362 1.00 93.00 92 VAL A N 1
ATOM 678 C CA . VAL A 1 92 ? 6.933 1.947 13.258 1.00 93.00 92 VAL A CA 1
ATOM 679 C C . VAL A 1 92 ? 8.025 1.279 12.430 1.00 93.00 92 VAL A C 1
ATOM 681 O O . VAL A 1 92 ? 7.747 0.385 11.642 1.00 93.00 92 VAL A O 1
ATOM 684 N N . ASP A 1 93 ? 9.274 1.681 12.663 1.00 89.00 93 ASP A N 1
ATOM 685 C CA . ASP A 1 93 ? 10.445 1.107 11.986 1.00 89.00 93 ASP A CA 1
ATOM 686 C C . ASP A 1 93 ? 11.189 0.053 12.830 1.00 89.00 93 ASP A C 1
ATOM 688 O O . ASP A 1 93 ? 12.071 -0.626 12.316 1.00 89.00 93 ASP A O 1
ATOM 692 N N . ASP A 1 94 ? 10.848 -0.108 14.117 1.00 91.62 94 ASP A N 1
ATOM 693 C CA . ASP A 1 94 ? 11.432 -1.149 14.976 1.00 91.62 94 ASP A CA 1
ATOM 694 C C . ASP A 1 94 ? 10.944 -2.541 14.520 1.00 91.62 94 ASP A C 1
ATOM 696 O O . ASP A 1 94 ? 9.739 -2.809 14.616 1.00 91.62 94 ASP A O 1
ATOM 700 N N . PRO A 1 95 ? 11.834 -3.445 14.058 1.00 90.50 95 PRO A N 1
ATOM 701 C CA . PRO A 1 95 ? 11.418 -4.729 13.494 1.00 90.50 95 PRO A CA 1
ATOM 702 C C . PRO A 1 95 ? 10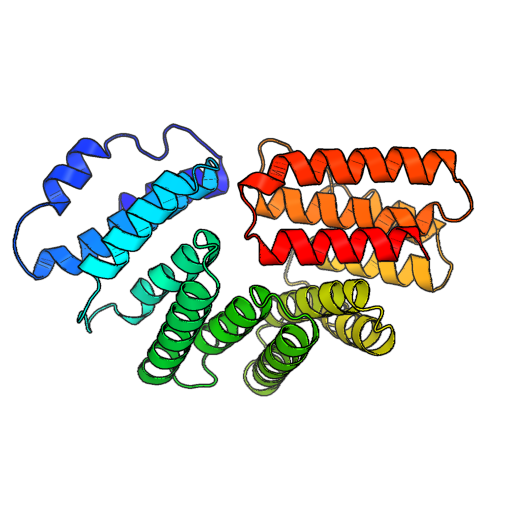.737 -5.663 14.502 1.00 90.50 95 PRO A C 1
ATOM 704 O O . PRO A 1 95 ? 9.808 -6.387 14.144 1.00 90.50 95 PRO A O 1
ATOM 707 N N . ALA A 1 96 ? 11.161 -5.647 15.769 1.00 92.44 96 ALA A N 1
ATOM 708 C CA . ALA A 1 96 ? 10.587 -6.505 16.803 1.00 92.44 96 ALA A CA 1
ATOM 709 C C . ALA A 1 96 ? 9.185 -6.022 17.193 1.00 92.44 96 ALA A C 1
ATOM 711 O O . ALA A 1 96 ? 8.249 -6.816 17.331 1.00 92.44 96 ALA A O 1
ATOM 712 N N . LEU A 1 97 ? 9.017 -4.704 17.322 1.00 93.25 97 LEU A N 1
ATOM 713 C CA . LEU A 1 97 ? 7.720 -4.086 17.549 1.00 93.25 97 LEU A CA 1
ATOM 714 C C . LEU A 1 97 ? 6.785 -4.323 16.361 1.00 93.25 97 LEU A C 1
ATOM 716 O O . LEU A 1 97 ? 5.623 -4.666 16.572 1.00 93.25 97 LEU A O 1
ATOM 720 N N . HIS A 1 98 ? 7.297 -4.188 15.139 1.00 93.69 98 HIS A N 1
ATOM 721 C CA . HIS A 1 98 ? 6.568 -4.450 13.907 1.00 93.69 98 HIS A CA 1
ATOM 722 C C . HIS A 1 98 ? 6.057 -5.901 13.850 1.00 93.69 98 HIS A C 1
ATOM 724 O O . HIS A 1 98 ? 4.854 -6.127 13.706 1.00 93.69 98 HIS A O 1
ATOM 730 N N . ALA A 1 99 ? 6.931 -6.888 14.077 1.00 94.31 99 ALA A N 1
ATOM 731 C CA . ALA A 1 99 ? 6.556 -8.303 14.115 1.00 94.31 99 ALA A CA 1
ATOM 732 C C . ALA A 1 99 ? 5.491 -8.597 15.185 1.00 94.31 99 ALA A C 1
ATOM 734 O O . ALA A 1 99 ? 4.506 -9.288 14.915 1.00 94.31 99 ALA A O 1
ATOM 735 N N . ARG A 1 100 ? 5.642 -8.024 16.388 1.00 96.69 100 ARG A N 1
ATOM 736 C CA . ARG A 1 100 ? 4.666 -8.181 17.474 1.00 96.69 100 ARG A CA 1
ATOM 737 C C . ARG A 1 100 ? 3.297 -7.608 17.102 1.00 96.69 100 ARG A C 1
ATOM 739 O O . ARG A 1 100 ? 2.293 -8.296 17.262 1.00 96.69 100 ARG A O 1
ATOM 746 N N . ILE A 1 101 ? 3.248 -6.375 16.591 1.00 97.50 101 ILE A N 1
ATOM 747 C CA . ILE A 1 101 ? 1.989 -5.730 16.183 1.00 97.50 101 ILE A CA 1
ATOM 748 C C . ILE A 1 101 ? 1.325 -6.521 15.052 1.00 97.50 101 ILE A C 1
ATOM 750 O O . ILE A 1 101 ? 0.123 -6.769 15.104 1.00 97.50 101 ILE A O 1
ATOM 754 N N . GLY A 1 102 ? 2.100 -6.968 14.060 1.00 97.56 102 GLY A N 1
ATOM 755 C CA . GLY A 1 102 ? 1.588 -7.768 12.950 1.00 97.56 102 GLY A CA 1
ATOM 756 C C . GLY A 1 102 ? 0.976 -9.091 13.413 1.00 97.56 102 GLY A C 1
ATOM 757 O O . GLY A 1 102 ? -0.127 -9.443 12.990 1.00 97.56 102 GLY A O 1
ATOM 758 N N . ALA A 1 103 ? 1.644 -9.793 14.332 1.00 97.81 103 ALA A N 1
ATOM 759 C CA . ALA A 1 103 ? 1.128 -11.027 14.918 1.00 97.81 103 ALA A CA 1
ATOM 760 C C . ALA A 1 103 ? -0.172 -10.794 15.708 1.00 97.81 103 ALA A C 1
ATOM 762 O O . ALA A 1 103 ? -1.139 -11.540 15.537 1.00 97.81 103 ALA A O 1
ATOM 763 N N . GLU A 1 104 ? -0.232 -9.741 16.529 1.00 97.00 104 GLU A N 1
ATOM 764 C CA . GLU A 1 104 ? -1.432 -9.380 17.296 1.00 97.00 104 GLU A CA 1
ATOM 765 C C . GLU A 1 104 ? -2.615 -8.996 16.396 1.00 97.00 104 GLU A C 1
ATOM 767 O O . GLU A 1 104 ? -3.744 -9.432 16.648 1.00 97.00 104 GLU A O 1
ATOM 772 N N . LEU A 1 105 ? -2.363 -8.235 15.326 1.00 97.75 105 LEU A N 1
ATOM 773 C CA . LEU A 1 105 ? -3.359 -7.861 14.323 1.00 97.75 105 LEU A CA 1
ATOM 774 C C . LEU A 1 105 ? -3.963 -9.103 13.657 1.00 97.75 105 LEU A C 1
ATOM 776 O O . LEU A 1 105 ? -5.188 -9.252 13.609 1.00 97.75 105 LEU A O 1
ATOM 780 N N . ILE A 1 106 ? -3.113 -10.008 13.158 1.00 98.31 106 ILE A N 1
ATOM 781 C CA . ILE A 1 106 ? -3.555 -11.238 12.488 1.00 98.31 106 ILE A CA 1
ATOM 782 C C . ILE A 1 106 ? -4.325 -12.128 13.465 1.00 98.31 106 ILE A C 1
ATOM 784 O O . ILE A 1 106 ? -5.405 -12.613 13.120 1.00 98.31 106 ILE A O 1
ATOM 788 N N . ALA A 1 107 ? -3.825 -12.311 14.691 1.00 97.75 107 ALA A N 1
ATOM 789 C CA . ALA A 1 107 ? -4.495 -13.117 15.710 1.00 97.75 107 ALA A CA 1
ATOM 790 C C . ALA A 1 107 ? -5.862 -12.527 16.091 1.00 97.75 107 ALA A C 1
ATOM 792 O O . ALA A 1 107 ? -6.855 -13.251 16.189 1.00 97.75 107 ALA A O 1
ATOM 793 N N . THR A 1 108 ? -5.941 -11.204 16.251 1.00 96.31 108 THR A N 1
ATOM 794 C CA . THR A 1 108 ? -7.183 -10.504 16.593 1.00 96.31 108 THR A CA 1
ATOM 795 C C . THR A 1 108 ? -8.211 -10.604 15.472 1.00 96.31 108 THR A C 1
ATOM 797 O O . THR A 1 108 ? -9.347 -10.996 15.738 1.00 96.31 108 THR A O 1
ATOM 800 N N . ARG A 1 109 ? -7.834 -10.329 14.215 1.00 97.50 109 ARG A N 1
ATOM 801 C CA . ARG A 1 109 ? -8.753 -10.481 13.072 1.00 97.50 109 ARG A CA 1
ATOM 802 C C . ARG A 1 109 ? -9.172 -11.933 12.859 1.00 97.50 109 ARG A C 1
ATOM 804 O O . ARG A 1 109 ? -10.349 -12.180 12.633 1.00 97.50 109 ARG A O 1
ATOM 811 N N . THR A 1 110 ? -8.262 -12.891 13.035 1.00 97.94 110 THR A N 1
ATOM 812 C CA . THR A 1 110 ? -8.594 -14.323 12.966 1.00 97.94 110 THR A CA 1
ATOM 813 C C . THR A 1 110 ? -9.639 -14.705 14.014 1.00 97.94 110 THR A C 1
ATOM 815 O O . THR A 1 110 ? -10.614 -15.368 13.676 1.00 97.94 110 THR A O 1
ATOM 818 N N . ARG A 1 111 ? -9.486 -14.252 15.265 1.00 96.44 111 ARG A N 1
ATOM 819 C CA . ARG A 1 111 ? -10.457 -14.517 16.339 1.00 96.44 111 ARG A CA 1
ATOM 820 C C . ARG A 1 111 ? -11.819 -13.870 16.076 1.00 96.44 111 ARG A C 1
ATOM 822 O O . ARG A 1 111 ? -12.836 -14.479 16.378 1.00 96.44 111 ARG A O 1
ATOM 829 N N . LEU A 1 112 ? -11.837 -12.635 15.572 1.00 95.81 112 LEU A N 1
ATOM 830 C CA . LEU A 1 112 ? -13.072 -11.865 15.383 1.00 95.81 112 LEU A CA 1
ATOM 831 C C . LEU A 1 112 ? -13.829 -12.234 14.102 1.00 95.81 112 LEU A C 1
ATOM 833 O O . LEU A 1 112 ? -15.053 -12.172 14.088 1.00 95.81 112 LEU A O 1
ATOM 837 N N . LEU A 1 113 ? -13.109 -12.559 13.027 1.00 96.88 113 LEU A N 1
ATOM 838 C CA . LEU A 1 113 ? -13.659 -12.647 11.671 1.00 96.88 113 LEU A CA 1
ATOM 839 C C . LEU A 1 113 ? -13.425 -14.014 11.011 1.00 96.88 113 LEU A C 1
ATOM 841 O O . LEU A 1 113 ? -14.084 -14.339 10.029 1.00 96.88 113 LEU A O 1
ATOM 845 N N . GLY A 1 114 ? -12.485 -14.811 11.524 1.00 98.00 114 GLY A N 1
ATOM 846 C CA . GLY A 1 114 ? -12.018 -16.051 10.904 1.00 98.00 114 GLY A CA 1
ATOM 847 C C . GLY A 1 114 ? -10.753 -15.871 10.056 1.00 98.00 114 GLY A C 1
ATOM 848 O O . GLY A 1 114 ? -10.421 -14.772 9.602 1.00 98.00 114 GLY A O 1
ATOM 849 N N . ALA A 1 115 ? -10.029 -16.974 9.839 1.00 98.19 115 ALA A N 1
ATOM 850 C CA . ALA A 1 115 ? -8.725 -16.992 9.162 1.00 98.19 115 ALA A CA 1
ATOM 851 C C . ALA A 1 115 ? -8.791 -16.578 7.681 1.00 98.19 115 ALA A C 1
ATOM 853 O O . ALA A 1 115 ? -7.867 -15.943 7.172 1.00 98.19 115 ALA A O 1
ATOM 854 N N . HIS A 1 116 ? -9.895 -16.918 7.012 1.00 98.38 116 HIS A N 1
ATOM 855 C CA . HIS A 1 116 ? -10.097 -16.659 5.588 1.00 98.38 116 HIS A CA 1
ATOM 856 C C . HIS A 1 116 ? -10.935 -15.413 5.321 1.00 98.38 116 HIS A C 1
ATOM 858 O O . HIS A 1 116 ? -11.222 -15.137 4.171 1.00 98.38 116 HIS A O 1
ATOM 864 N N . HIS A 1 117 ? -11.346 -14.644 6.330 1.00 97.88 117 HIS A N 1
ATOM 865 C CA . HIS A 1 117 ? -12.097 -13.413 6.083 1.00 97.88 117 HIS A CA 1
ATOM 866 C C . HIS A 1 117 ? -11.244 -12.394 5.296 1.00 97.88 117 HIS A C 1
ATOM 868 O O . HIS A 1 117 ? -10.057 -12.260 5.614 1.00 97.88 117 HIS A O 1
ATOM 874 N N . PRO A 1 118 ? -11.806 -11.614 4.345 1.00 96.94 118 PRO A N 1
ATOM 875 C CA . PRO A 1 118 ? -11.035 -10.682 3.513 1.00 96.94 118 PRO A CA 1
ATOM 876 C C . PRO A 1 118 ? -10.138 -9.734 4.314 1.00 96.94 118 PRO A C 1
ATOM 878 O O . PRO A 1 118 ? -8.958 -9.592 4.018 1.00 96.94 118 PRO A O 1
ATOM 881 N N . LEU A 1 119 ? -10.647 -9.158 5.410 1.00 96.25 119 LEU A N 1
ATOM 882 C CA . LEU A 1 119 ? -9.844 -8.301 6.296 1.00 96.25 119 LEU A CA 1
ATOM 883 C C . LEU A 1 119 ? -8.691 -9.043 6.999 1.00 96.25 119 LEU A C 1
ATOM 885 O O . LEU A 1 119 ? -7.647 -8.439 7.257 1.00 96.25 119 LEU A O 1
ATOM 889 N N . THR A 1 120 ? -8.848 -10.329 7.321 1.00 98.19 120 THR A N 1
ATOM 890 C CA . THR A 1 120 ? -7.767 -11.147 7.894 1.00 98.19 120 THR A CA 1
ATOM 891 C C . THR A 1 120 ? -6.694 -11.420 6.843 1.00 98.19 120 THR A C 1
ATOM 893 O O . THR A 1 120 ? -5.505 -11.255 7.119 1.00 98.19 120 THR A O 1
ATOM 896 N N . LEU A 1 121 ? -7.098 -11.758 5.616 1.00 98.19 121 LEU A N 1
ATOM 897 C CA . LEU A 1 121 ? -6.182 -11.970 4.492 1.00 98.19 121 LEU A CA 1
ATOM 898 C C . LEU A 1 121 ? -5.456 -10.680 4.089 1.00 98.19 121 LEU A C 1
ATOM 900 O O . LEU A 1 121 ? -4.243 -10.703 3.889 1.00 98.19 121 LEU A O 1
ATOM 904 N N . ALA A 1 122 ? -6.153 -9.543 4.083 1.00 96.38 122 ALA A N 1
ATOM 905 C CA . ALA A 1 122 ? -5.559 -8.228 3.864 1.00 96.38 122 ALA A CA 1
ATOM 906 C C . ALA A 1 122 ? -4.509 -7.889 4.934 1.00 96.38 122 ALA A C 1
ATOM 908 O O . ALA A 1 122 ? -3.439 -7.392 4.598 1.00 96.38 122 ALA A O 1
ATOM 909 N N . ALA A 1 123 ? -4.756 -8.214 6.211 1.00 97.62 123 ALA A N 1
ATOM 910 C CA . ALA A 1 123 ? -3.749 -8.046 7.263 1.00 97.62 123 ALA A CA 1
ATOM 911 C C . ALA A 1 123 ? -2.524 -8.945 7.046 1.00 97.62 123 ALA A C 1
ATOM 913 O O . ALA A 1 123 ? -1.399 -8.481 7.198 1.00 97.62 123 ALA A O 1
ATOM 914 N N . ARG A 1 124 ? -2.721 -10.211 6.655 1.00 98.19 124 ARG A N 1
ATOM 915 C CA . ARG A 1 124 ? -1.615 -11.135 6.348 1.00 98.19 124 ARG A CA 1
ATOM 916 C C . ARG A 1 124 ? -0.771 -10.639 5.174 1.00 98.19 124 ARG A C 1
ATOM 918 O O . ARG A 1 124 ? 0.449 -10.591 5.296 1.00 98.19 124 ARG A O 1
ATOM 925 N N . ARG A 1 125 ? -1.416 -10.219 4.079 1.00 96.56 125 ARG A N 1
ATOM 926 C CA . ARG A 1 125 ? -0.772 -9.567 2.925 1.00 96.56 125 ARG A CA 1
ATOM 927 C C . ARG A 1 125 ? 0.034 -8.349 3.374 1.00 96.56 125 ARG A C 1
ATOM 929 O O . ARG A 1 125 ? 1.205 -8.217 3.039 1.00 96.56 125 ARG A O 1
ATOM 936 N N . PHE A 1 126 ? -0.594 -7.470 4.145 1.00 95.31 126 PHE A N 1
ATOM 937 C CA . PHE A 1 126 ? 0.005 -6.221 4.590 1.00 95.31 126 PHE A CA 1
ATOM 938 C C . PHE A 1 126 ? 1.235 -6.442 5.483 1.00 95.31 126 PHE A C 1
ATOM 940 O O . PHE A 1 126 ? 2.291 -5.877 5.217 1.00 95.31 126 PHE A O 1
ATOM 947 N N . VAL A 1 127 ? 1.141 -7.324 6.482 1.00 96.81 127 VAL A N 1
ATOM 948 C CA . VAL A 1 127 ? 2.277 -7.686 7.348 1.00 96.81 127 VAL A CA 1
ATOM 949 C C . VAL A 1 127 ? 3.401 -8.334 6.536 1.00 96.81 127 VAL A C 1
ATOM 951 O O . VAL A 1 127 ? 4.561 -7.977 6.724 1.00 96.81 127 VAL A O 1
ATOM 954 N N . ALA A 1 128 ? 3.077 -9.222 5.589 1.00 95.56 128 ALA A N 1
ATOM 955 C CA . ALA A 1 128 ? 4.070 -9.825 4.698 1.00 95.56 128 ALA A CA 1
ATOM 956 C C . ALA A 1 128 ? 4.791 -8.784 3.825 1.00 95.56 128 ALA A C 1
ATOM 958 O O . ALA A 1 128 ? 5.983 -8.912 3.568 1.00 95.56 128 ALA A O 1
ATOM 959 N N . ASN A 1 129 ? 4.101 -7.725 3.399 1.00 91.62 129 ASN A N 1
ATOM 960 C CA . ASN A 1 129 ? 4.712 -6.624 2.652 1.00 91.62 129 ASN A CA 1
ATOM 961 C C . ASN A 1 129 ? 5.651 -5.747 3.475 1.00 91.62 129 ASN A C 1
ATOM 963 O O . ASN A 1 129 ? 6.458 -5.009 2.910 1.00 91.62 129 ASN A O 1
ATOM 967 N N . LEU A 1 130 ? 5.542 -5.780 4.792 1.00 92.50 130 LEU A N 1
ATOM 968 C CA . LEU A 1 130 ? 6.422 -5.000 5.643 1.00 92.50 130 LEU A CA 1
ATOM 969 C C . LEU A 1 130 ? 7.593 -5.823 6.192 1.00 92.50 130 LEU A C 1
ATOM 971 O O . LEU A 1 130 ? 8.471 -5.256 6.839 1.00 92.50 130 LEU A O 1
ATOM 975 N N . GLU A 1 131 ? 7.642 -7.119 5.884 1.00 92.44 131 GLU A N 1
ATOM 976 C CA . GLU A 1 131 ? 8.785 -7.986 6.156 1.00 92.44 131 GLU A CA 1
ATOM 977 C C . GLU A 1 131 ? 10.026 -7.534 5.364 1.00 92.44 131 GLU A C 1
ATOM 979 O O . GLU A 1 131 ? 9.950 -7.201 4.176 1.00 92.44 131 GLU A O 1
ATOM 984 N N . LEU A 1 132 ? 11.175 -7.502 6.046 1.00 88.44 132 LEU A N 1
ATOM 985 C CA . LEU A 1 132 ? 12.451 -7.064 5.484 1.00 88.44 132 LEU A CA 1
ATOM 986 C C . LEU A 1 132 ? 13.119 -8.169 4.670 1.00 88.44 132 LEU A C 1
ATOM 988 O O . LEU A 1 132 ? 13.705 -7.877 3.628 1.00 88.44 132 LEU A O 1
ATOM 992 N N . ASP A 1 133 ? 13.034 -9.420 5.131 1.00 89.12 133 ASP A N 1
ATOM 993 C CA . ASP A 1 133 ? 13.578 -10.555 4.391 1.00 89.12 133 ASP A CA 1
ATOM 994 C C . ASP A 1 133 ? 12.689 -10.844 3.164 1.00 89.12 133 ASP A C 1
ATOM 996 O O . ASP A 1 133 ? 11.530 -11.250 3.314 1.00 89.12 133 ASP A O 1
ATOM 1000 N N . PRO A 1 134 ? 13.200 -10.682 1.929 1.00 87.00 134 PRO A N 1
ATOM 1001 C CA . PRO A 1 134 ? 12.392 -10.847 0.727 1.00 87.00 134 PRO A CA 1
ATOM 1002 C C . PRO A 1 134 ? 11.888 -12.284 0.528 1.00 87.00 134 PRO A C 1
ATOM 1004 O O . PRO A 1 134 ? 10.820 -12.484 -0.049 1.00 87.00 134 PRO A O 1
ATOM 1007 N N . HIS A 1 135 ? 12.601 -13.297 1.022 1.00 88.69 135 HIS A N 1
ATOM 1008 C CA . HIS A 1 135 ? 12.162 -14.687 0.931 1.00 88.69 135 HIS A CA 1
ATOM 1009 C C . HIS A 1 135 ? 11.046 -14.989 1.933 1.00 88.69 135 HIS A C 1
ATOM 1011 O O . HIS A 1 135 ? 10.092 -15.695 1.592 1.00 88.69 135 HIS A O 1
ATOM 1017 N N . VAL A 1 136 ? 11.140 -14.464 3.159 1.00 92.94 136 VAL A N 1
ATOM 1018 C CA . VAL A 1 136 ? 10.063 -14.583 4.158 1.00 92.94 136 VAL A CA 1
ATOM 1019 C C . VAL A 1 136 ? 8.825 -13.823 3.682 1.00 92.94 136 VAL A C 1
ATOM 1021 O O . VAL A 1 136 ? 7.738 -14.409 3.646 1.00 92.94 136 VAL A O 1
ATOM 1024 N N . ALA A 1 137 ? 9.003 -12.578 3.226 1.00 92.88 137 ALA A N 1
ATOM 1025 C CA . ALA A 1 137 ? 7.951 -11.754 2.637 1.00 92.88 137 ALA A CA 1
ATOM 1026 C C . ALA A 1 137 ? 7.242 -12.500 1.499 1.00 92.88 137 ALA A C 1
ATOM 1028 O O . ALA A 1 137 ? 6.018 -12.602 1.491 1.00 92.88 137 ALA A O 1
ATOM 1029 N N . GLY A 1 138 ? 8.006 -13.095 0.578 1.00 92.12 138 GLY A N 1
ATOM 1030 C CA . GLY A 1 138 ? 7.463 -13.768 -0.603 1.00 92.12 138 GLY A CA 1
ATOM 1031 C C . GLY A 1 138 ? 6.641 -14.996 -0.265 1.00 92.12 138 GLY A C 1
ATOM 1032 O O . GLY A 1 138 ? 5.532 -15.146 -0.774 1.00 92.12 138 GLY A O 1
ATOM 1033 N N . ARG A 1 139 ? 7.122 -15.846 0.651 1.00 93.56 139 ARG A N 1
ATOM 1034 C CA . ARG A 1 139 ? 6.350 -17.015 1.099 1.00 93.56 139 ARG A CA 1
ATOM 1035 C C . ARG A 1 139 ? 5.052 -16.607 1.794 1.00 93.56 139 ARG A C 1
ATOM 1037 O O . ARG A 1 139 ? 4.003 -17.180 1.497 1.00 93.56 139 ARG A O 1
ATOM 1044 N N . ALA A 1 140 ? 5.119 -15.635 2.705 1.00 95.62 140 ALA A N 1
ATOM 1045 C CA . ALA A 1 140 ? 3.960 -15.177 3.467 1.00 95.62 140 ALA A CA 1
ATOM 1046 C C . ALA A 1 140 ? 2.919 -14.491 2.567 1.00 95.62 140 ALA A C 1
ATOM 1048 O O . ALA A 1 140 ? 1.725 -14.788 2.660 1.00 95.62 140 ALA A O 1
ATOM 1049 N N . LEU A 1 141 ? 3.378 -13.635 1.653 1.00 95.62 141 LEU A N 1
ATOM 1050 C CA . LEU A 1 141 ? 2.534 -12.936 0.696 1.00 95.62 141 LEU A CA 1
ATOM 1051 C C . LEU A 1 141 ? 1.893 -13.917 -0.293 1.00 95.62 141 LEU A C 1
ATOM 1053 O O . LEU A 1 141 ? 0.680 -13.882 -0.474 1.00 95.62 141 LEU A O 1
ATOM 1057 N N . ALA A 1 142 ? 2.658 -14.863 -0.847 1.00 94.31 142 ALA A N 1
ATOM 1058 C CA . ALA A 1 142 ? 2.127 -15.867 -1.768 1.00 94.31 142 ALA A CA 1
ATOM 1059 C C . ALA A 1 142 ? 1.053 -16.743 -1.109 1.00 94.31 142 ALA A C 1
ATOM 1061 O O . ALA A 1 142 ? 0.055 -17.072 -1.745 1.00 94.31 142 ALA A O 1
ATOM 1062 N N . ALA A 1 143 ? 1.224 -17.096 0.169 1.00 96.19 143 ALA A N 1
ATOM 1063 C CA . ALA A 1 143 ? 0.197 -17.807 0.924 1.00 96.19 143 ALA A CA 1
ATOM 1064 C C . ALA A 1 143 ? -1.079 -16.968 1.101 1.00 96.19 143 ALA A C 1
ATOM 1066 O O . ALA A 1 143 ? -2.170 -17.474 0.862 1.00 96.19 143 ALA A O 1
ATOM 1067 N N . ALA A 1 144 ? -0.956 -15.686 1.464 1.00 96.31 144 ALA A N 1
ATOM 1068 C CA . ALA A 1 144 ? -2.111 -14.797 1.592 1.00 96.31 144 ALA A CA 1
ATOM 1069 C C . ALA A 1 144 ? -2.836 -14.580 0.249 1.00 96.31 144 ALA A C 1
ATOM 1071 O O . ALA A 1 144 ? -4.065 -14.587 0.222 1.00 96.31 144 ALA A O 1
ATOM 1072 N N . CYS A 1 145 ? -2.100 -14.434 -0.860 1.00 95.25 145 CYS A N 1
ATOM 1073 C CA . CYS A 1 145 ? -2.691 -14.262 -2.189 1.00 95.25 145 CYS A CA 1
ATOM 1074 C C . CYS A 1 145 ? -3.409 -15.526 -2.681 1.00 95.25 145 CYS A C 1
ATOM 1076 O O . CYS A 1 145 ? -4.470 -15.406 -3.292 1.00 95.25 145 CYS A O 1
ATOM 1078 N N . ARG A 1 146 ? -2.869 -16.725 -2.405 1.00 95.88 146 ARG A N 1
ATOM 1079 C CA . ARG A 1 146 ? -3.563 -17.990 -2.704 1.00 95.88 146 ARG A CA 1
ATOM 1080 C C . ARG A 1 146 ? -4.865 -18.104 -1.925 1.00 95.88 146 ARG A C 1
ATOM 1082 O O . ARG A 1 146 ? -5.907 -18.268 -2.541 1.00 95.88 146 ARG A O 1
ATOM 1089 N N . ASP A 1 147 ? -4.828 -17.887 -0.610 1.00 97.44 147 ASP A N 1
ATOM 1090 C CA . ASP A 1 147 ? -6.042 -17.931 0.212 1.00 97.44 147 ASP A CA 1
ATOM 1091 C C . ASP A 1 147 ? -7.081 -16.895 -0.257 1.00 97.44 147 ASP A C 1
ATOM 1093 O O . ASP A 1 147 ? -8.281 -17.161 -0.259 1.00 97.44 147 ASP A O 1
ATOM 1097 N N . LEU A 1 148 ? -6.646 -15.707 -0.690 1.00 96.00 148 LEU A N 1
ATOM 1098 C CA . LEU A 1 148 ? -7.559 -14.706 -1.241 1.00 96.00 148 LEU A CA 1
ATOM 1099 C C . LEU A 1 148 ? -8.202 -15.182 -2.551 1.00 96.00 148 LEU A C 1
ATOM 1101 O O . LEU A 1 148 ? -9.397 -14.984 -2.746 1.00 96.00 148 LEU A O 1
ATOM 1105 N N . ALA A 1 149 ? -7.435 -15.827 -3.431 1.00 94.00 149 ALA A N 1
ATOM 1106 C CA . ALA A 1 149 ? -7.955 -16.378 -4.677 1.00 94.00 149 ALA A CA 1
ATOM 1107 C C . ALA A 1 149 ? -8.914 -17.560 -4.450 1.00 94.00 149 ALA A C 1
ATOM 1109 O O . ALA A 1 149 ? -9.948 -17.621 -5.115 1.00 94.00 149 ALA A O 1
ATOM 1110 N N . ASP A 1 150 ? -8.593 -18.448 -3.508 1.00 96.94 150 ASP A N 1
ATOM 1111 C CA . ASP A 1 150 ? -9.353 -19.671 -3.236 1.00 96.94 150 ASP A CA 1
ATOM 1112 C C . ASP A 1 150 ? -10.681 -19.374 -2.527 1.00 96.94 150 ASP A C 1
ATOM 1114 O O . ASP A 1 150 ? -11.724 -19.911 -2.899 1.00 96.94 150 ASP A O 1
ATOM 1118 N N . TYR A 1 151 ? -10.662 -18.496 -1.518 1.00 97.94 151 TYR A N 1
ATOM 1119 C CA . TYR A 1 151 ? -11.842 -18.214 -0.694 1.00 97.94 151 TYR A CA 1
ATOM 1120 C C . TYR A 1 151 ? -12.658 -17.010 -1.177 1.00 97.94 151 TYR A C 1
ATOM 1122 O O . TYR A 1 151 ? -13.842 -16.924 -0.855 1.00 97.94 151 TYR A O 1
ATOM 1130 N N . HIS A 1 152 ? -12.059 -16.093 -1.949 1.00 96.06 152 HIS A N 1
ATOM 1131 C CA . HIS A 1 152 ? -12.712 -14.862 -2.420 1.00 96.06 152 HIS A CA 1
ATOM 1132 C C . HIS A 1 152 ? -12.446 -14.584 -3.903 1.00 96.06 152 HIS A C 1
ATOM 1134 O O . HIS A 1 152 ? -11.920 -13.524 -4.261 1.00 96.06 152 HIS A O 1
ATOM 1140 N N . PRO A 1 153 ? -12.838 -15.492 -4.813 1.00 93.62 153 PRO A N 1
ATOM 1141 C CA . PRO A 1 153 ? -12.546 -15.342 -6.237 1.00 93.62 153 PRO A CA 1
ATOM 1142 C C . PRO A 1 153 ? -13.162 -14.076 -6.856 1.00 93.62 153 PRO A C 1
ATOM 1144 O O . PRO A 1 153 ? -12.648 -13.590 -7.864 1.00 93.62 153 PRO A O 1
ATOM 1147 N N . THR A 1 154 ? -14.222 -13.525 -6.253 1.00 93.44 154 THR A N 1
ATOM 1148 C CA . THR A 1 154 ? -14.916 -12.309 -6.703 1.00 93.44 154 THR A CA 1
ATOM 1149 C C . THR A 1 154 ? -14.237 -11.004 -6.282 1.00 93.44 154 THR A C 1
ATOM 1151 O O . THR A 1 154 ? -14.606 -9.962 -6.807 1.00 93.44 154 THR A O 1
ATOM 1154 N N . LEU A 1 155 ? -13.258 -11.034 -5.370 1.00 92.75 155 LEU A N 1
ATOM 1155 C CA . LEU A 1 155 ? -12.478 -9.855 -4.962 1.00 92.75 155 LEU A CA 1
ATOM 1156 C C . LEU A 1 155 ? -11.335 -9.604 -5.956 1.00 92.75 155 LEU A C 1
ATOM 1158 O O . LEU A 1 155 ? -10.156 -9.818 -5.668 1.00 92.75 155 LEU A O 1
ATOM 1162 N N . THR A 1 156 ? -11.702 -9.256 -7.188 1.00 91.88 156 THR A N 1
ATOM 1163 C CA . THR A 1 156 ? -10.788 -9.117 -8.333 1.00 91.88 156 THR A CA 1
ATOM 1164 C C . THR A 1 156 ? -9.712 -8.063 -8.089 1.00 91.88 156 THR A C 1
ATOM 1166 O O . THR A 1 156 ? -8.538 -8.344 -8.332 1.00 91.88 156 THR A O 1
ATOM 1169 N N . THR A 1 157 ? -10.084 -6.897 -7.559 1.00 90.31 157 THR A N 1
ATOM 1170 C CA . THR A 1 157 ? -9.156 -5.799 -7.256 1.00 90.31 157 THR A CA 1
ATOM 1171 C C . THR A 1 157 ? -8.142 -6.199 -6.192 1.00 90.31 157 THR A C 1
ATOM 1173 O O . THR A 1 157 ? -6.941 -6.092 -6.424 1.00 90.31 157 THR A O 1
ATOM 1176 N N . GLU A 1 158 ? -8.582 -6.742 -5.057 1.00 92.00 158 GLU A N 1
ATOM 1177 C CA . GLU A 1 158 ? -7.693 -7.138 -3.963 1.00 92.00 158 GLU A CA 1
ATOM 1178 C C . GLU A 1 158 ? -6.731 -8.252 -4.390 1.00 92.00 158 GLU A C 1
ATOM 1180 O O . GLU A 1 158 ? -5.565 -8.266 -3.984 1.00 92.00 158 GLU A O 1
ATOM 1185 N N . ARG A 1 159 ? -7.195 -9.182 -5.235 1.00 93.50 159 ARG A N 1
ATOM 1186 C CA . ARG A 1 159 ? -6.345 -10.219 -5.836 1.00 93.50 159 ARG A CA 1
ATOM 1187 C C . ARG A 1 159 ? -5.289 -9.612 -6.754 1.00 93.50 159 ARG A C 1
ATOM 1189 O O . ARG A 1 159 ? -4.132 -10.025 -6.687 1.00 93.50 159 ARG A O 1
ATOM 1196 N N . ALA A 1 160 ? -5.669 -8.636 -7.574 1.00 93.69 160 ALA A N 1
ATOM 1197 C CA . ALA A 1 160 ? -4.749 -7.948 -8.469 1.00 93.69 160 ALA A CA 1
ATOM 1198 C C . ALA A 1 160 ? -3.699 -7.148 -7.687 1.00 93.69 160 ALA A C 1
ATOM 1200 O O . ALA A 1 160 ? -2.512 -7.252 -7.975 1.00 93.69 160 ALA A O 1
ATOM 1201 N N . GLU A 1 161 ? -4.100 -6.435 -6.635 1.00 93.00 161 GLU A N 1
ATOM 1202 C CA . GLU A 1 161 ? -3.162 -5.742 -5.753 1.00 93.00 161 GLU A CA 1
ATOM 1203 C C . GLU A 1 161 ? -2.196 -6.714 -5.046 1.00 93.00 161 GLU A C 1
ATOM 1205 O O . GLU A 1 161 ? -1.003 -6.436 -4.929 1.00 93.00 161 GLU A O 1
ATOM 1210 N N . CYS A 1 162 ? -2.683 -7.882 -4.610 1.00 94.62 162 CYS A N 1
ATOM 1211 C CA . CYS A 1 162 ? -1.833 -8.934 -4.043 1.00 94.62 162 CYS A CA 1
ATOM 1212 C C . CYS A 1 162 ? -0.811 -9.452 -5.070 1.00 94.62 162 CYS A C 1
ATOM 1214 O O . CYS A 1 162 ? 0.363 -9.642 -4.749 1.00 94.62 162 CYS A O 1
ATOM 1216 N N . GLY A 1 163 ? -1.247 -9.629 -6.323 1.00 95.69 163 GLY A N 1
ATOM 1217 C CA . GLY A 1 163 ? -0.376 -9.953 -7.451 1.00 95.69 163 GLY A CA 1
ATOM 1218 C C . GLY A 1 163 ? 0.680 -8.874 -7.702 1.00 95.69 163 GLY A C 1
ATOM 1219 O O . GLY A 1 163 ? 1.847 -9.202 -7.877 1.00 95.69 163 GLY A O 1
ATOM 1220 N N . TYR A 1 164 ? 0.313 -7.594 -7.644 1.00 95.94 164 TYR A N 1
ATOM 1221 C CA . TYR A 1 164 ? 1.247 -6.486 -7.859 1.00 95.94 164 TYR A CA 1
ATOM 1222 C C . TYR A 1 164 ? 2.361 -6.445 -6.807 1.00 95.94 164 TYR A C 1
ATOM 1224 O O . TYR A 1 164 ? 3.533 -6.244 -7.133 1.00 95.94 164 TYR A O 1
ATOM 1232 N N . ASP A 1 165 ? 2.019 -6.698 -5.544 1.00 95.00 165 ASP A N 1
ATOM 1233 C CA . ASP A 1 165 ? 3.005 -6.772 -4.468 1.00 95.00 165 ASP A CA 1
ATOM 1234 C C . ASP A 1 165 ? 3.981 -7.944 -4.652 1.00 95.00 165 ASP A C 1
ATOM 1236 O O . ASP A 1 165 ? 5.191 -7.783 -4.457 1.00 95.00 165 ASP A O 1
ATOM 1240 N N . LEU A 1 166 ? 3.470 -9.116 -5.057 1.00 95.12 166 LEU A N 1
ATOM 1241 C CA . LEU A 1 166 ? 4.297 -10.284 -5.378 1.00 95.12 166 LEU A CA 1
ATOM 1242 C C . LEU A 1 166 ? 5.211 -10.012 -6.567 1.00 95.12 166 LEU A C 1
ATOM 1244 O O . LEU A 1 166 ? 6.388 -10.364 -6.524 1.00 95.12 166 LEU A O 1
ATOM 1248 N N . TRP A 1 167 ? 4.678 -9.374 -7.605 1.00 96.00 167 TRP A N 1
ATOM 1249 C CA . TRP A 1 167 ? 5.406 -9.036 -8.819 1.00 96.00 167 TRP A CA 1
ATOM 1250 C C . TRP A 1 167 ? 6.600 -8.127 -8.514 1.00 96.00 167 TRP A C 1
ATOM 1252 O O . TRP A 1 167 ? 7.731 -8.431 -8.894 1.00 96.00 167 TRP A O 1
ATOM 1262 N N . TRP A 1 168 ? 6.394 -7.074 -7.723 1.00 94.00 168 TRP A N 1
ATOM 1263 C CA . TRP A 1 168 ? 7.487 -6.195 -7.317 1.00 94.00 168 TRP A CA 1
ATOM 1264 C C . TRP A 1 168 ? 8.556 -6.894 -6.480 1.00 94.00 168 TRP A C 1
ATOM 1266 O O . TRP A 1 168 ? 9.752 -6.629 -6.637 1.00 94.00 168 TRP A O 1
ATOM 1276 N N . LEU A 1 169 ? 8.134 -7.775 -5.574 1.00 93.12 169 LEU A N 1
ATOM 1277 C CA . LEU A 1 169 ? 9.060 -8.558 -4.771 1.00 93.12 169 LEU A CA 1
ATOM 1278 C C . LEU A 1 169 ? 9.898 -9.497 -5.646 1.00 93.12 169 LEU A C 1
ATOM 1280 O O . LEU A 1 169 ? 11.106 -9.604 -5.440 1.00 93.12 169 LEU A O 1
ATOM 1284 N N . ALA A 1 170 ? 9.265 -10.126 -6.634 1.00 93.19 170 ALA A N 1
ATOM 1285 C CA . ALA A 1 170 ? 9.910 -11.014 -7.587 1.00 93.19 170 ALA A CA 1
ATOM 1286 C C . ALA A 1 170 ? 10.928 -10.278 -8.473 1.00 93.19 170 ALA A C 1
ATOM 1288 O O . ALA A 1 170 ? 12.037 -10.768 -8.681 1.00 93.19 170 ALA A O 1
ATOM 1289 N N . ILE A 1 171 ? 10.614 -9.057 -8.923 1.00 93.56 171 ILE A N 1
ATOM 1290 C CA . ILE A 1 171 ? 11.583 -8.200 -9.624 1.00 93.56 171 ILE A CA 1
ATOM 1291 C C . ILE A 1 171 ? 12.794 -7.910 -8.733 1.00 93.56 171 ILE A C 1
ATOM 1293 O O . ILE A 1 171 ? 13.934 -8.069 -9.175 1.00 93.56 171 ILE A O 1
ATOM 1297 N N . GLY A 1 172 ? 12.557 -7.519 -7.477 1.00 91.31 172 GLY A N 1
ATOM 1298 C CA . GLY A 1 172 ? 13.615 -7.207 -6.513 1.00 91.31 172 GLY A CA 1
ATOM 1299 C C . GLY A 1 172 ? 14.520 -8.390 -6.178 1.00 91.31 172 GLY A C 1
ATOM 1300 O O . GLY A 1 172 ? 15.737 -8.224 -6.075 1.00 91.31 172 GLY A O 1
ATOM 1301 N N . SER A 1 173 ? 13.955 -9.593 -6.057 1.00 90.12 173 SER A N 1
ATOM 1302 C CA . SER A 1 173 ? 14.719 -10.824 -5.824 1.00 90.12 173 SER A CA 1
ATOM 1303 C C . SER A 1 173 ? 15.347 -11.399 -7.099 1.00 90.12 173 SER A C 1
ATOM 1305 O O . SER A 1 173 ? 16.255 -12.224 -7.015 1.00 90.12 173 SER A O 1
ATOM 1307 N N . GLY A 1 174 ? 14.911 -10.951 -8.280 1.00 89.94 174 GLY A N 1
ATOM 1308 C CA . GLY A 1 174 ? 15.323 -11.500 -9.570 1.00 89.94 174 GLY A CA 1
ATOM 1309 C C . GLY A 1 174 ? 14.616 -12.806 -9.953 1.00 89.94 174 GLY A C 1
ATOM 1310 O O . GLY A 1 174 ? 15.039 -13.450 -10.912 1.00 89.94 174 GLY A O 1
ATOM 1311 N N . ASP A 1 175 ? 13.548 -13.187 -9.252 1.00 91.75 175 ASP A N 1
ATOM 1312 C CA . ASP A 1 175 ? 12.749 -14.380 -9.535 1.00 91.75 175 ASP A CA 1
ATOM 1313 C C . ASP A 1 175 ? 11.809 -14.138 -10.729 1.00 91.75 175 ASP A C 1
ATOM 1315 O O . ASP A 1 175 ? 10.676 -13.680 -10.588 1.00 91.75 175 ASP A O 1
ATOM 1319 N N . ALA A 1 176 ? 12.300 -14.414 -11.939 1.00 91.38 176 ALA A N 1
ATOM 1320 C CA . ALA A 1 176 ? 11.538 -14.186 -13.167 1.00 91.38 176 ALA A CA 1
ATOM 1321 C C . ALA A 1 176 ? 10.266 -15.047 -13.252 1.00 91.38 176 ALA A C 1
ATOM 1323 O O . ALA A 1 176 ? 9.247 -14.573 -13.746 1.00 91.38 176 ALA A O 1
ATOM 1324 N N . ALA A 1 177 ? 10.304 -16.286 -12.749 1.00 91.88 177 ALA A N 1
ATOM 1325 C CA . ALA A 1 177 ? 9.155 -17.186 -12.798 1.00 91.88 177 ALA A CA 1
ATOM 1326 C C . ALA A 1 177 ? 8.018 -16.674 -11.903 1.00 91.88 177 ALA A C 1
ATOM 1328 O O . ALA A 1 177 ? 6.865 -16.614 -12.339 1.00 91.88 177 ALA A O 1
ATOM 1329 N N . LEU A 1 178 ? 8.350 -16.243 -10.681 1.00 91.62 178 LEU A N 1
ATOM 1330 C CA . LEU A 1 178 ? 7.377 -15.622 -9.789 1.00 91.62 178 LEU A CA 1
ATOM 1331 C C . LEU A 1 178 ? 6.862 -14.294 -10.353 1.00 91.62 178 LEU A C 1
ATOM 1333 O O . LEU A 1 178 ? 5.668 -14.026 -10.237 1.00 91.62 178 LEU A O 1
ATOM 1337 N N . ALA A 1 179 ? 7.722 -13.487 -10.986 1.00 93.94 179 ALA A N 1
ATOM 1338 C CA . ALA A 1 179 ? 7.308 -12.231 -11.609 1.00 93.94 179 ALA A CA 1
ATOM 1339 C C . ALA A 1 179 ? 6.253 -12.486 -12.693 1.00 93.94 179 ALA A C 1
ATOM 1341 O O . ALA A 1 179 ? 5.172 -11.912 -12.616 1.00 93.94 179 ALA A O 1
ATOM 1342 N N . THR A 1 180 ? 6.498 -13.416 -13.620 1.00 94.50 180 THR A N 1
ATOM 1343 C CA . THR A 1 180 ? 5.527 -13.781 -14.664 1.00 94.50 180 THR A CA 1
ATOM 1344 C C . THR A 1 180 ? 4.222 -14.326 -14.078 1.00 94.50 180 THR A C 1
ATOM 1346 O O . THR A 1 180 ? 3.140 -13.914 -14.497 1.00 94.50 180 THR A O 1
ATOM 1349 N N . GLN A 1 181 ? 4.288 -15.219 -13.083 1.00 93.44 181 GLN A N 1
ATOM 1350 C CA . GLN A 1 181 ? 3.083 -15.741 -12.429 1.00 93.44 181 GLN A CA 1
ATOM 1351 C C . GLN A 1 181 ? 2.266 -14.614 -11.778 1.00 93.44 181 GLN A C 1
ATOM 1353 O O . GLN A 1 181 ? 1.042 -14.564 -11.911 1.00 93.44 181 GLN A O 1
ATOM 1358 N N . ALA A 1 182 ? 2.935 -13.700 -11.080 1.00 95.38 182 ALA A N 1
ATOM 1359 C CA . ALA A 1 182 ? 2.299 -12.565 -10.432 1.00 95.38 182 ALA A CA 1
ATOM 1360 C C . ALA A 1 182 ? 1.700 -11.585 -11.458 1.00 95.38 182 ALA A C 1
ATOM 1362 O O . ALA A 1 182 ? 0.562 -11.147 -11.278 1.00 95.38 182 ALA A O 1
ATOM 1363 N N . SER A 1 183 ? 2.392 -11.323 -12.574 1.00 96.69 183 SER A N 1
ATOM 1364 C CA . SER A 1 183 ? 1.874 -10.518 -13.686 1.00 96.69 183 SER A CA 1
ATOM 1365 C C . SER A 1 183 ? 0.573 -11.085 -14.246 1.00 96.69 183 SER A C 1
ATOM 1367 O O . SER A 1 183 ? -0.387 -10.347 -14.454 1.00 96.69 183 SER A O 1
ATOM 1369 N N . GLN A 1 184 ? 0.493 -12.405 -14.437 1.00 94.75 184 GLN A N 1
ATOM 1370 C CA . GLN A 1 184 ? -0.722 -13.064 -14.926 1.00 94.75 184 GLN A CA 1
ATOM 1371 C C . GLN A 1 184 ? -1.908 -12.874 -13.974 1.00 94.75 184 GLN A C 1
ATOM 1373 O O . GLN A 1 184 ? -3.031 -12.666 -14.433 1.00 94.75 184 GLN A O 1
ATOM 1378 N N . VAL A 1 185 ? -1.675 -12.893 -12.657 1.00 93.06 185 VAL A N 1
ATOM 1379 C CA . VAL A 1 185 ? -2.719 -12.586 -11.665 1.00 93.06 185 VAL A CA 1
ATOM 1380 C C . VAL A 1 185 ? -3.185 -11.137 -11.805 1.00 93.06 185 VAL A C 1
ATOM 1382 O O . VAL A 1 185 ? -4.391 -10.889 -11.839 1.00 93.06 185 VAL A O 1
ATOM 1385 N N . VAL A 1 186 ? -2.247 -10.191 -11.926 1.00 95.62 186 VAL A N 1
ATOM 1386 C CA . VAL A 1 186 ? -2.555 -8.761 -12.083 1.00 95.62 186 VAL A CA 1
ATOM 1387 C C . VAL A 1 186 ? -3.370 -8.515 -13.347 1.00 95.62 186 VAL A C 1
ATOM 1389 O O . VAL A 1 186 ? -4.412 -7.870 -13.267 1.00 95.62 186 VAL A O 1
ATOM 1392 N N . LEU A 1 187 ? -2.930 -9.046 -14.490 1.00 94.06 187 LEU A N 1
ATOM 139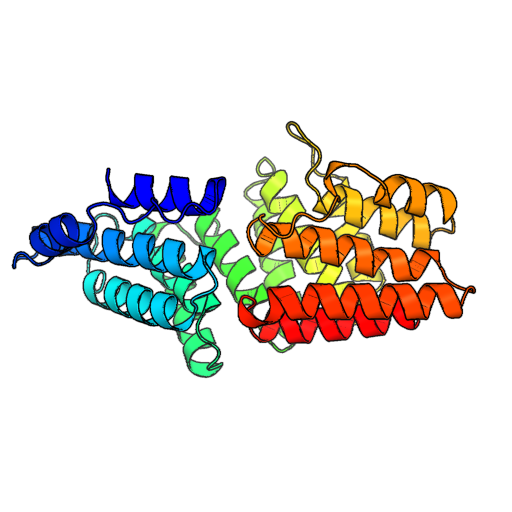3 C CA . LEU A 1 187 ? -3.542 -8.834 -15.806 1.00 94.06 187 LEU A CA 1
ATOM 1394 C C . LEU A 1 187 ? -4.846 -9.626 -15.996 1.00 94.06 187 LEU A C 1
ATOM 1396 O O . LEU A 1 187 ? -5.748 -9.168 -16.698 1.00 94.06 187 LEU A O 1
ATOM 1400 N N . GLY A 1 188 ? -4.983 -10.775 -15.330 1.00 90.06 188 GLY A N 1
ATOM 1401 C CA . GLY A 1 188 ? -6.177 -11.621 -15.376 1.00 90.06 188 GLY A CA 1
ATOM 1402 C C . GLY A 1 188 ? -7.354 -11.118 -14.535 1.00 90.06 188 GLY A C 1
ATOM 1403 O O . GLY A 1 188 ? -8.477 -11.588 -14.718 1.00 90.06 188 GLY A O 1
ATOM 1404 N N . ALA A 1 189 ? -7.137 -10.166 -13.621 1.00 86.06 189 ALA A N 1
ATOM 1405 C CA . ALA A 1 189 ? -8.234 -9.528 -12.900 1.00 86.06 189 ALA A CA 1
ATOM 1406 C C . ALA A 1 189 ? -9.156 -8.770 -13.873 1.00 86.06 189 ALA A C 1
ATOM 1408 O O . ALA A 1 189 ? -8.702 -8.186 -14.856 1.00 86.06 189 ALA A O 1
ATOM 1409 N N . LYS A 1 190 ? -10.469 -8.780 -13.631 1.00 79.38 190 LYS A N 1
ATOM 1410 C CA . LYS A 1 190 ? -11.376 -7.909 -14.386 1.00 79.38 190 LYS A CA 1
ATOM 1411 C C . LYS A 1 190 ? -11.214 -6.484 -13.869 1.00 79.38 190 LYS A C 1
ATOM 1413 O O . LYS A 1 190 ? -11.216 -6.281 -12.658 1.00 79.38 190 LYS A O 1
ATOM 1418 N N . ALA A 1 191 ? -11.053 -5.531 -14.782 1.00 68.69 191 ALA A N 1
ATOM 1419 C CA . ALA A 1 191 ? -11.149 -4.122 -14.442 1.00 68.69 191 ALA A CA 1
ATOM 1420 C C . ALA A 1 191 ? -12.632 -3.789 -14.249 1.00 68.69 191 ALA A C 1
ATOM 1422 O O . ALA A 1 191 ? -13.404 -3.814 -15.208 1.00 68.69 191 ALA A O 1
ATOM 1423 N N . ASP A 1 192 ? -13.032 -3.522 -13.011 1.00 62.12 192 ASP A N 1
ATOM 1424 C CA . ASP A 1 192 ? -14.342 -2.955 -12.718 1.00 62.12 192 ASP A CA 1
ATOM 1425 C C . ASP A 1 192 ? -14.187 -1.422 -12.716 1.00 62.12 192 ASP A C 1
ATOM 1427 O O . ASP A 1 192 ? -13.891 -0.822 -11.686 1.00 62.12 192 ASP A O 1
ATOM 1431 N N . GLY A 1 193 ? -14.322 -0.790 -13.889 1.00 69.06 193 GLY A N 1
ATOM 1432 C CA . GLY A 1 193 ? -14.131 0.660 -14.068 1.00 69.06 193 GLY A CA 1
ATOM 1433 C C . GLY A 1 193 ? -12.763 1.040 -14.649 1.00 69.06 193 GLY A C 1
ATOM 1434 O O . GLY A 1 193 ? -12.257 0.340 -15.527 1.00 69.06 193 GLY A O 1
ATOM 1435 N N . ASP A 1 194 ? -12.197 2.164 -14.191 1.00 64.19 194 ASP A N 1
ATOM 1436 C CA . ASP A 1 194 ? -10.865 2.638 -14.600 1.00 64.19 194 ASP A CA 1
ATOM 1437 C C . ASP A 1 194 ? -9.801 1.572 -14.299 1.00 64.19 194 ASP A C 1
ATOM 1439 O O . ASP A 1 194 ? -9.782 1.011 -13.202 1.00 64.19 194 ASP A O 1
ATOM 1443 N N . ASP A 1 195 ? -8.915 1.292 -15.264 1.00 66.69 195 ASP A N 1
ATOM 1444 C CA . ASP A 1 195 ? -7.841 0.305 -15.103 1.00 66.69 195 ASP A CA 1
ATOM 1445 C C . ASP A 1 195 ? -6.918 0.761 -13.955 1.00 66.69 195 ASP A C 1
ATOM 1447 O O . ASP A 1 195 ? -6.320 1.840 -14.037 1.00 66.69 195 ASP A O 1
ATOM 1451 N N . PRO A 1 196 ? -6.796 -0.005 -12.856 1.00 82.44 196 PRO A N 1
ATOM 1452 C CA . PRO A 1 196 ? -5.897 0.357 -11.774 1.00 82.44 196 PRO A CA 1
ATOM 1453 C C . PRO A 1 196 ? -4.478 0.611 -12.295 1.00 82.44 196 PRO A C 1
ATOM 1455 O O . PRO A 1 196 ? -3.936 -0.208 -13.036 1.00 82.44 196 PRO A O 1
ATOM 1458 N N . LYS A 1 197 ? -3.829 1.696 -11.850 1.00 90.56 197 LYS A N 1
ATOM 1459 C CA . LYS A 1 197 ? -2.474 2.093 -12.299 1.00 90.56 197 LYS A CA 1
ATOM 1460 C C . LYS A 1 197 ? -1.479 0.927 -12.308 1.00 90.56 197 LYS A C 1
ATOM 1462 O O . LYS A 1 197 ? -0.672 0.801 -13.224 1.00 90.56 197 LYS A O 1
ATOM 1467 N N . PHE A 1 198 ? -1.558 0.043 -11.311 1.00 91.25 198 PHE A N 1
ATOM 1468 C CA . PHE A 1 198 ? -0.690 -1.128 -11.209 1.00 91.25 198 PHE A CA 1
ATOM 1469 C C . PHE A 1 198 ? -0.836 -2.119 -12.378 1.00 91.25 198 PHE A C 1
ATOM 1471 O O . PHE A 1 198 ? 0.150 -2.744 -12.757 1.00 91.25 198 PHE A O 1
ATOM 1478 N N . ARG A 1 199 ? -2.016 -2.245 -12.998 1.00 94.12 199 ARG A N 1
ATOM 1479 C CA . ARG A 1 199 ? -2.213 -3.077 -14.196 1.00 94.12 199 ARG A CA 1
ATOM 1480 C C . ARG A 1 199 ? -1.539 -2.471 -15.416 1.00 94.12 199 ARG A C 1
ATOM 1482 O O . ARG A 1 199 ? -0.849 -3.200 -16.123 1.00 94.12 199 ARG A O 1
ATOM 1489 N N . THR A 1 200 ? -1.653 -1.155 -15.613 1.00 94.75 200 THR A N 1
ATOM 1490 C CA . THR A 1 200 ? -0.921 -0.434 -16.669 1.00 94.75 200 THR A CA 1
ATOM 1491 C C . THR A 1 200 ? 0.594 -0.602 -16.504 1.00 94.75 200 THR A C 1
ATOM 1493 O O . THR A 1 200 ? 1.287 -0.898 -17.474 1.00 94.75 200 THR A O 1
ATOM 1496 N N . ILE A 1 201 ? 1.104 -0.517 -15.270 1.00 96.44 201 ILE A N 1
ATOM 1497 C CA . ILE A 1 201 ? 2.531 -0.715 -14.954 1.00 96.44 201 ILE A CA 1
ATOM 1498 C C . ILE A 1 201 ? 2.995 -2.138 -15.296 1.00 96.44 201 ILE A C 1
ATOM 1500 O O . ILE A 1 201 ? 4.012 -2.307 -15.970 1.00 96.44 201 ILE A O 1
ATOM 1504 N N . VAL A 1 202 ? 2.252 -3.164 -14.865 1.00 97.06 202 VAL A N 1
ATOM 1505 C CA . VAL A 1 202 ? 2.598 -4.566 -15.156 1.00 97.06 202 VAL A CA 1
ATOM 1506 C C . VAL A 1 202 ? 2.502 -4.869 -16.651 1.00 97.06 202 VAL A C 1
ATOM 1508 O O . VAL A 1 202 ? 3.380 -5.541 -17.183 1.00 97.06 202 VAL A O 1
ATOM 1511 N N . ARG A 1 203 ? 1.488 -4.344 -17.350 1.00 96.69 203 ARG A N 1
ATOM 1512 C CA . ARG A 1 203 ? 1.349 -4.486 -18.808 1.00 96.69 203 ARG A CA 1
ATOM 1513 C C . ARG A 1 203 ? 2.575 -3.939 -19.539 1.00 96.69 203 ARG A C 1
ATOM 1515 O O . ARG A 1 203 ? 3.163 -4.666 -20.331 1.00 96.69 203 ARG A O 1
ATOM 1522 N N . ALA A 1 204 ? 3.010 -2.722 -19.207 1.00 97.00 204 ALA A N 1
ATOM 1523 C CA . ALA A 1 204 ? 4.206 -2.131 -19.803 1.00 97.00 204 ALA A CA 1
ATOM 1524 C C . ALA A 1 204 ? 5.474 -2.954 -19.534 1.00 97.00 204 ALA A C 1
ATOM 1526 O O . ALA A 1 204 ? 6.332 -3.090 -20.404 1.00 97.00 204 ALA A O 1
ATOM 1527 N N . TYR A 1 205 ? 5.603 -3.512 -18.329 1.00 96.69 205 TYR A N 1
ATOM 1528 C CA . TYR A 1 205 ? 6.722 -4.392 -18.009 1.00 96.69 205 TYR A CA 1
ATOM 1529 C C . TYR A 1 205 ? 6.711 -5.664 -18.860 1.00 96.69 205 TYR A C 1
ATOM 1531 O O . TYR A 1 205 ? 7.743 -6.013 -19.430 1.00 96.69 205 TYR A O 1
ATOM 1539 N N . GLU A 1 206 ? 5.560 -6.336 -18.967 1.00 97.25 206 GLU A N 1
ATOM 1540 C CA . GLU A 1 206 ? 5.405 -7.543 -19.785 1.00 97.25 206 GLU A CA 1
ATOM 1541 C C . GLU A 1 206 ? 5.705 -7.258 -21.265 1.00 97.25 206 GLU A C 1
ATOM 1543 O O . GLU A 1 206 ? 6.458 -8.006 -21.883 1.00 97.25 206 GLU A O 1
ATOM 1548 N N . GLU A 1 207 ? 5.205 -6.150 -21.820 1.00 97.06 207 GLU A N 1
ATOM 1549 C CA . GLU A 1 207 ? 5.534 -5.693 -23.180 1.00 97.06 207 GLU A CA 1
ATOM 1550 C C . GLU A 1 207 ? 7.053 -5.521 -23.359 1.00 97.06 207 GLU A C 1
ATOM 1552 O O . GLU A 1 207 ? 7.642 -6.055 -24.303 1.00 97.06 207 GLU A O 1
ATOM 1557 N N . ALA A 1 208 ? 7.714 -4.858 -22.403 1.00 95.62 208 ALA A N 1
ATOM 1558 C CA . ALA A 1 208 ? 9.146 -4.593 -22.466 1.00 95.62 208 ALA A CA 1
ATOM 1559 C C . ALA A 1 208 ? 9.998 -5.873 -22.405 1.00 95.62 208 ALA A C 1
ATOM 1561 O O . ALA A 1 208 ? 10.934 -6.024 -23.193 1.00 95.62 208 ALA A O 1
ATOM 1562 N N . ILE A 1 209 ? 9.686 -6.817 -21.506 1.00 94.06 209 ILE A N 1
ATOM 1563 C CA . ILE A 1 209 ? 10.467 -8.063 -21.379 1.00 94.06 209 ILE A CA 1
ATOM 1564 C C . ILE A 1 209 ? 10.251 -9.031 -22.549 1.00 94.06 209 ILE A C 1
ATOM 1566 O O . ILE A 1 209 ? 11.115 -9.871 -22.798 1.00 94.06 209 ILE A O 1
ATOM 1570 N N . HIS A 1 210 ? 9.144 -8.895 -23.285 1.00 95.38 210 HIS A N 1
ATOM 1571 C CA . HIS A 1 210 ? 8.890 -9.629 -24.528 1.00 95.38 210 HIS A CA 1
ATOM 1572 C C . HIS A 1 210 ? 9.436 -8.909 -25.776 1.00 95.38 210 HIS A C 1
ATOM 1574 O O . HIS A 1 210 ? 9.314 -9.428 -26.884 1.00 95.38 210 HIS A O 1
ATOM 1580 N N . GLY A 1 211 ? 10.089 -7.754 -25.603 1.00 95.62 211 GLY A N 1
ATOM 1581 C CA . GLY A 1 211 ? 10.799 -7.034 -26.661 1.00 95.62 211 GLY A CA 1
ATOM 1582 C C . GLY A 1 211 ? 9.990 -5.951 -27.376 1.00 95.62 211 GLY A C 1
ATOM 1583 O O . GLY A 1 211 ? 10.542 -5.279 -28.247 1.00 95.62 211 GLY A O 1
ATOM 1584 N N . ASP A 1 212 ? 8.729 -5.719 -27.001 1.00 97.12 212 ASP A N 1
ATOM 1585 C CA . ASP A 1 212 ? 7.917 -4.635 -27.561 1.00 97.12 212 ASP A CA 1
ATOM 1586 C C . ASP A 1 212 ? 8.124 -3.331 -26.777 1.00 97.12 212 ASP A C 1
ATOM 1588 O O . ASP A 1 212 ? 7.274 -2.851 -26.023 1.00 97.12 212 ASP A O 1
ATOM 1592 N N . LEU A 1 213 ? 9.317 -2.749 -26.936 1.00 96.19 213 LEU A N 1
ATOM 1593 C CA . LEU A 1 213 ? 9.693 -1.519 -26.234 1.00 96.19 213 LEU A CA 1
ATOM 1594 C C . LEU A 1 213 ? 8.823 -0.322 -26.651 1.00 96.19 213 LEU A C 1
ATOM 1596 O O . LEU A 1 213 ? 8.629 0.602 -25.861 1.00 96.19 213 LEU A O 1
ATOM 1600 N N . ALA A 1 214 ? 8.308 -0.320 -27.884 1.00 96.69 214 ALA A N 1
ATOM 1601 C CA . ALA A 1 214 ? 7.449 0.746 -28.386 1.00 96.69 214 ALA A CA 1
ATOM 1602 C C . ALA A 1 214 ? 6.071 0.708 -27.712 1.00 96.69 214 ALA A C 1
ATOM 1604 O O . ALA A 1 214 ? 5.621 1.750 -27.225 1.00 96.69 214 ALA A O 1
ATOM 1605 N N . ALA A 1 215 ? 5.445 -0.472 -27.617 1.00 97.81 215 ALA A N 1
ATOM 1606 C CA . ALA A 1 215 ? 4.199 -0.646 -26.872 1.00 97.81 215 ALA A CA 1
ATOM 1607 C C . ALA A 1 215 ? 4.387 -0.299 -25.393 1.00 97.81 215 ALA A C 1
ATOM 1609 O O . ALA A 1 215 ? 3.638 0.525 -24.871 1.00 97.81 215 ALA A O 1
ATOM 1610 N N . ALA A 1 216 ? 5.458 -0.792 -24.761 1.00 97.75 216 ALA A N 1
ATOM 1611 C CA . ALA A 1 216 ? 5.750 -0.497 -23.360 1.00 97.75 216 ALA A CA 1
ATOM 1612 C C . ALA A 1 216 ? 5.839 1.013 -23.079 1.00 97.75 216 ALA A C 1
ATOM 1614 O O . ALA A 1 216 ? 5.257 1.511 -22.113 1.00 97.75 216 ALA A O 1
ATOM 1615 N N . ARG A 1 217 ? 6.532 1.773 -23.940 1.00 97.06 217 ARG A N 1
ATOM 1616 C CA . ARG A 1 217 ? 6.627 3.240 -23.827 1.00 97.06 217 ARG A CA 1
ATOM 1617 C C . ARG A 1 217 ? 5.270 3.918 -24.021 1.00 97.06 217 ARG A C 1
ATOM 1619 O O . ARG A 1 217 ? 4.965 4.856 -23.289 1.00 97.06 217 ARG A O 1
ATOM 1626 N N . ALA A 1 218 ? 4.458 3.452 -24.971 1.00 97.38 218 ALA A N 1
ATOM 1627 C CA . ALA A 1 218 ? 3.111 3.975 -25.186 1.00 97.38 218 ALA A CA 1
ATOM 1628 C C . ALA A 1 218 ? 2.204 3.717 -23.970 1.00 97.38 218 ALA A C 1
ATOM 1630 O O . ALA A 1 218 ? 1.519 4.632 -23.516 1.00 97.38 218 ALA A O 1
ATOM 1631 N N . THR A 1 219 ? 2.265 2.517 -23.387 1.00 96.88 219 THR A N 1
ATOM 1632 C CA . THR A 1 219 ? 1.543 2.150 -22.162 1.00 96.88 219 THR A CA 1
ATOM 1633 C C . THR A 1 219 ? 1.977 3.011 -20.970 1.00 96.88 219 THR A C 1
ATOM 1635 O O . THR A 1 219 ? 1.135 3.481 -20.208 1.00 96.88 219 THR A O 1
ATOM 1638 N N . LEU A 1 220 ? 3.278 3.283 -20.811 1.00 96.69 220 LEU A N 1
ATOM 1639 C CA . LEU A 1 220 ? 3.792 4.145 -19.733 1.00 96.69 220 LEU A CA 1
ATOM 1640 C C . LEU A 1 220 ? 3.461 5.633 -19.912 1.00 96.69 220 LEU A C 1
ATOM 1642 O O . LEU A 1 220 ? 3.519 6.383 -18.939 1.00 96.69 220 LEU A O 1
ATOM 1646 N N . ALA A 1 221 ? 3.104 6.067 -21.123 1.00 96.19 221 ALA A N 1
ATOM 1647 C CA . ALA A 1 221 ? 2.683 7.437 -21.411 1.00 96.19 221 ALA A CA 1
ATOM 1648 C C . ALA A 1 221 ? 1.201 7.707 -21.078 1.00 96.19 221 ALA A C 1
ATOM 1650 O O . ALA A 1 221 ? 0.705 8.805 -21.341 1.00 96.19 221 ALA A O 1
ATOM 1651 N N . ALA A 1 222 ? 0.486 6.725 -20.519 1.00 94.81 222 ALA A N 1
ATOM 1652 C CA . ALA A 1 222 ? -0.928 6.851 -20.199 1.00 94.81 222 ALA A CA 1
ATOM 1653 C C . ALA A 1 222 ? -1.193 7.987 -19.175 1.00 94.81 222 ALA A C 1
ATOM 1655 O O . ALA A 1 222 ? -0.451 8.108 -18.191 1.00 94.81 222 ALA A O 1
ATOM 1656 N N . PRO A 1 223 ? -2.231 8.830 -19.366 1.00 92.75 223 PRO A N 1
ATOM 1657 C CA . PRO A 1 223 ? -2.485 9.996 -18.514 1.00 92.75 223 PRO A CA 1
ATOM 1658 C C . PRO A 1 223 ? -2.655 9.670 -17.027 1.00 92.75 223 PRO A C 1
ATOM 1660 O O . PRO A 1 223 ? -2.251 10.458 -16.174 1.00 92.75 223 PRO A O 1
ATOM 1663 N N . GLU A 1 224 ? -3.205 8.505 -16.686 1.00 90.94 224 GLU A N 1
ATOM 1664 C CA . GLU A 1 224 ? -3.370 8.072 -15.299 1.00 90.94 224 GLU A CA 1
ATOM 1665 C C . GLU A 1 224 ? -2.034 7.824 -14.580 1.00 90.94 224 GLU A C 1
ATOM 1667 O O . GLU A 1 224 ? -1.990 7.818 -13.347 1.00 90.94 224 GLU A O 1
ATOM 1672 N N . LEU A 1 225 ? -0.933 7.657 -15.317 1.00 93.81 225 LEU A N 1
ATOM 1673 C CA . LEU A 1 225 ? 0.418 7.525 -14.769 1.00 93.81 225 LEU A CA 1
ATOM 1674 C C . LEU A 1 225 ? 1.151 8.871 -14.645 1.00 93.81 225 LEU A C 1
ATOM 1676 O O . LEU A 1 225 ? 2.286 8.902 -14.159 1.00 93.81 225 LEU A O 1
ATOM 1680 N N . ALA A 1 226 ? 0.510 9.987 -15.012 1.00 93.50 226 ALA A N 1
ATOM 1681 C CA . ALA A 1 226 ? 1.069 11.317 -14.811 1.00 93.50 226 ALA A CA 1
ATOM 1682 C C . ALA A 1 226 ? 1.361 11.573 -13.323 1.00 93.50 226 ALA A C 1
ATOM 1684 O O . ALA A 1 226 ? 0.550 11.286 -12.438 1.00 93.50 226 ALA A O 1
ATOM 1685 N N . PHE A 1 227 ? 2.551 12.105 -13.044 1.00 92.75 227 PHE A N 1
ATOM 1686 C CA . PHE A 1 227 ? 2.974 12.424 -11.686 1.00 92.75 227 PHE A CA 1
ATOM 1687 C C . PHE A 1 227 ? 2.324 13.721 -11.212 1.00 92.75 227 PHE A C 1
ATOM 1689 O O . PHE A 1 227 ? 2.460 14.759 -11.856 1.00 92.75 227 PHE A O 1
ATOM 1696 N N . ASP A 1 228 ? 1.675 13.653 -10.056 1.00 91.19 228 ASP A N 1
ATOM 1697 C CA . ASP A 1 228 ? 1.084 14.792 -9.370 1.00 91.19 228 ASP A CA 1
ATOM 1698 C C . ASP A 1 228 ? 1.736 14.923 -7.981 1.00 91.19 228 ASP A C 1
ATOM 1700 O O . ASP A 1 228 ? 1.520 14.055 -7.129 1.00 91.19 228 ASP A O 1
ATOM 1704 N N . PRO A 1 229 ? 2.539 15.976 -7.727 1.00 89.12 229 PRO A N 1
ATOM 1705 C CA . PRO A 1 229 ? 3.186 16.182 -6.432 1.00 89.12 229 PRO A CA 1
ATOM 1706 C C . PRO A 1 229 ? 2.201 16.521 -5.303 1.00 89.12 229 PRO A C 1
ATOM 1708 O O . PRO A 1 229 ? 2.584 16.447 -4.137 1.00 89.12 229 PRO A O 1
ATOM 1711 N N . SER A 1 230 ? 0.964 16.909 -5.627 1.00 85.38 230 SER A N 1
ATOM 1712 C CA . SER A 1 230 ? -0.095 17.181 -4.649 1.00 85.38 230 SER A CA 1
ATOM 1713 C C . SER A 1 230 ? -0.907 15.938 -4.284 1.00 85.38 230 SER A C 1
ATOM 1715 O O . SER A 1 230 ? -1.587 15.924 -3.257 1.00 85.38 230 SER A O 1
ATOM 1717 N N . ALA A 1 231 ? -0.807 14.870 -5.082 1.00 85.94 231 ALA A N 1
ATOM 1718 C CA . ALA A 1 231 ? -1.479 13.616 -4.789 1.00 85.94 231 ALA A CA 1
ATOM 1719 C C . ALA A 1 231 ? -0.897 12.964 -3.523 1.00 85.94 231 ALA A C 1
ATOM 1721 O O . ALA A 1 231 ? 0.282 13.152 -3.211 1.00 85.94 231 ALA A O 1
ATOM 1722 N N . PRO A 1 232 ? -1.664 12.133 -2.802 1.00 84.06 232 PRO A N 1
ATOM 1723 C CA . PRO A 1 232 ? -1.132 11.410 -1.657 1.00 84.06 232 PRO A CA 1
ATOM 1724 C C . PRO A 1 232 ? 0.071 10.526 -2.015 1.00 84.06 232 PRO A C 1
ATOM 1726 O O . PRO A 1 232 ? 0.163 9.997 -3.126 1.00 84.06 232 PRO A O 1
ATOM 1729 N N . TRP A 1 233 ? 0.973 10.298 -1.055 1.00 87.25 233 TRP A N 1
ATOM 1730 C CA . TRP A 1 233 ? 2.244 9.599 -1.303 1.00 87.25 233 TRP A CA 1
ATOM 1731 C C . TRP A 1 233 ? 2.074 8.207 -1.933 1.00 87.25 233 TRP A C 1
ATOM 1733 O O . TRP A 1 233 ? 2.928 7.779 -2.703 1.00 87.25 233 TRP A O 1
ATOM 1743 N N . TRP A 1 234 ? 0.979 7.493 -1.648 1.00 86.44 234 TRP A N 1
ATOM 1744 C CA . TRP A 1 234 ? 0.722 6.175 -2.241 1.00 86.44 234 TRP A CA 1
ATOM 1745 C C . TRP A 1 234 ? 0.376 6.266 -3.731 1.00 86.44 234 TRP A C 1
ATOM 1747 O O . TRP A 1 234 ? 0.743 5.383 -4.500 1.00 86.44 234 TRP A O 1
ATOM 1757 N N . VAL A 1 235 ? -0.270 7.352 -4.169 1.00 88.88 235 VAL A N 1
ATOM 1758 C CA . VAL A 1 235 ? -0.503 7.630 -5.594 1.00 88.88 235 VAL A CA 1
ATOM 1759 C C . VAL A 1 235 ? 0.808 8.001 -6.280 1.00 88.88 235 VAL A C 1
ATOM 1761 O O . VAL A 1 235 ? 1.092 7.494 -7.366 1.00 88.88 235 VAL A O 1
ATOM 1764 N N . GLN A 1 236 ? 1.624 8.837 -5.630 1.00 91.81 236 GLN A N 1
ATOM 1765 C CA . GLN A 1 236 ? 2.964 9.186 -6.110 1.00 91.81 236 GLN A CA 1
ATOM 1766 C C . GLN A 1 236 ? 3.875 7.953 -6.220 1.00 91.81 236 GLN A C 1
ATOM 1768 O O . GLN A 1 236 ? 4.683 7.858 -7.143 1.00 91.81 236 GLN A O 1
ATOM 1773 N N . LEU A 1 237 ? 3.732 6.978 -5.315 1.00 92.00 237 LEU A N 1
ATOM 1774 C CA . LEU A 1 237 ? 4.482 5.726 -5.369 1.00 92.00 237 LEU A CA 1
ATOM 1775 C C . LEU A 1 237 ? 4.175 4.945 -6.653 1.00 92.00 237 LEU A C 1
ATOM 1777 O O . LEU A 1 237 ? 5.112 4.528 -7.322 1.00 92.00 237 LEU A O 1
ATOM 1781 N N . TYR A 1 238 ? 2.906 4.801 -7.050 1.00 93.06 238 TYR A N 1
ATOM 1782 C CA . TYR A 1 238 ? 2.556 4.096 -8.294 1.00 93.06 238 TYR A CA 1
ATOM 1783 C C . TYR A 1 238 ? 3.118 4.782 -9.544 1.00 93.06 238 TYR A C 1
ATOM 1785 O O . TYR A 1 238 ? 3.635 4.122 -10.440 1.00 93.06 238 TYR A O 1
ATOM 1793 N N . THR A 1 239 ? 3.059 6.110 -9.623 1.00 94.44 239 THR A N 1
ATOM 1794 C CA . THR A 1 239 ? 3.607 6.837 -10.784 1.00 94.44 239 THR A CA 1
ATOM 1795 C C . THR A 1 239 ? 5.138 6.815 -10.801 1.00 94.44 239 THR A C 1
ATOM 1797 O O . THR A 1 239 ? 5.755 6.850 -11.866 1.00 94.44 239 THR A O 1
ATOM 1800 N N . THR A 1 240 ? 5.770 6.685 -9.634 1.00 95.31 240 THR A N 1
ATOM 1801 C CA . THR A 1 240 ? 7.215 6.449 -9.525 1.00 95.31 240 THR A CA 1
ATOM 1802 C C . THR A 1 240 ? 7.586 5.007 -9.894 1.00 95.31 240 THR A C 1
ATOM 1804 O O . THR A 1 240 ? 8.576 4.792 -10.589 1.00 95.31 240 THR A O 1
ATOM 1807 N N . ASP A 1 241 ? 6.768 4.025 -9.508 1.00 95.81 241 ASP A N 1
ATOM 1808 C CA . ASP A 1 241 ? 6.892 2.621 -9.915 1.00 95.81 241 ASP A CA 1
ATOM 1809 C C . ASP A 1 241 ? 6.808 2.483 -11.450 1.00 95.81 241 ASP A C 1
ATOM 1811 O O . ASP A 1 241 ? 7.632 1.792 -12.051 1.00 95.81 241 ASP A O 1
ATOM 1815 N N . ALA A 1 242 ? 5.884 3.199 -12.104 1.00 96.50 242 ALA A N 1
ATOM 1816 C CA . ALA A 1 242 ? 5.782 3.261 -13.566 1.00 96.50 242 ALA A CA 1
ATOM 1817 C C . ALA A 1 242 ? 7.071 3.781 -14.219 1.00 96.50 242 ALA A C 1
ATOM 1819 O O . ALA A 1 242 ? 7.602 3.187 -15.160 1.00 96.50 242 ALA A O 1
ATOM 1820 N N . LEU A 1 243 ? 7.615 4.874 -13.682 1.00 96.06 243 LEU A N 1
ATOM 1821 C CA . LEU A 1 243 ? 8.869 5.437 -14.161 1.00 96.06 243 LEU A CA 1
ATOM 1822 C C . LEU A 1 243 ? 10.043 4.461 -13.970 1.00 96.06 243 LEU A C 1
ATOM 1824 O O . LEU A 1 243 ? 10.900 4.367 -14.848 1.00 96.06 243 LEU A O 1
ATOM 1828 N N . ALA A 1 244 ? 10.072 3.708 -12.867 1.00 96.44 244 ALA A N 1
ATOM 1829 C CA . ALA A 1 244 ? 11.085 2.682 -12.635 1.00 96.44 244 ALA A CA 1
ATOM 1830 C C . ALA A 1 244 ? 10.993 1.542 -13.664 1.00 96.44 244 ALA A C 1
ATOM 1832 O O . ALA A 1 244 ? 12.022 1.121 -14.187 1.00 96.44 244 ALA A O 1
ATOM 1833 N N . VAL A 1 245 ? 9.785 1.085 -14.018 1.00 96.75 245 VAL A N 1
ATOM 1834 C CA . VAL A 1 245 ? 9.586 0.099 -15.100 1.00 96.75 245 VAL A CA 1
ATOM 1835 C C . VAL A 1 245 ? 10.116 0.609 -16.436 1.00 96.75 245 VAL A C 1
ATOM 1837 O O . VAL A 1 245 ? 10.734 -0.151 -17.181 1.00 96.75 245 VAL A O 1
ATOM 1840 N N . GLY A 1 246 ? 9.951 1.901 -16.721 1.00 96.12 246 GLY A N 1
ATOM 1841 C CA . GLY A 1 246 ? 10.451 2.495 -17.956 1.00 96.12 246 GLY A CA 1
ATOM 1842 C C . GLY A 1 246 ? 11.969 2.367 -18.156 1.00 96.12 246 GLY A C 1
ATOM 1843 O O . GLY A 1 246 ? 12.406 2.428 -19.303 1.00 96.12 246 GLY A O 1
ATOM 1844 N N . LEU A 1 247 ? 12.761 2.107 -17.102 1.00 95.50 247 LEU A N 1
ATOM 1845 C CA . LEU A 1 247 ? 14.199 1.819 -17.225 1.00 95.50 247 LEU A CA 1
ATOM 1846 C C . LEU A 1 247 ? 14.468 0.624 -18.151 1.00 95.50 247 LEU A C 1
ATOM 1848 O O . LEU A 1 247 ? 15.437 0.641 -18.905 1.00 95.50 247 LEU A O 1
ATOM 1852 N N . VAL A 1 248 ? 13.575 -0.371 -18.157 1.00 94.00 248 VAL A N 1
ATOM 1853 C CA . VAL A 1 248 ? 13.665 -1.536 -19.055 1.00 94.00 248 VAL A CA 1
ATOM 1854 C C . VAL A 1 248 ? 13.481 -1.119 -20.519 1.00 94.00 248 VAL A C 1
ATOM 1856 O O . VAL A 1 248 ? 14.044 -1.731 -21.422 1.00 94.00 248 VAL A O 1
ATOM 1859 N N . THR A 1 249 ? 12.722 -0.048 -20.773 1.00 95.06 249 THR A N 1
ATOM 1860 C CA . THR A 1 249 ? 12.396 0.401 -22.134 1.00 95.06 249 THR A CA 1
ATOM 1861 C C . THR A 1 249 ? 13.504 1.201 -22.805 1.00 95.06 249 THR A C 1
ATOM 1863 O O . THR A 1 249 ? 13.481 1.343 -24.021 1.00 95.06 249 THR A O 1
ATOM 1866 N N . VAL A 1 250 ? 14.475 1.719 -22.051 1.00 93.69 250 VAL A N 1
ATOM 1867 C CA . VAL A 1 250 ? 15.617 2.505 -22.564 1.00 93.69 250 VAL A CA 1
ATOM 1868 C C . VAL A 1 250 ? 16.910 1.682 -22.582 1.00 93.69 250 VAL A C 1
ATOM 1870 O O . VAL A 1 250 ? 18.025 2.209 -22.578 1.00 93.69 250 VAL A O 1
ATOM 1873 N N . ARG A 1 251 ? 16.772 0.351 -22.599 1.00 86.12 251 ARG A N 1
ATOM 1874 C CA . ARG A 1 251 ? 17.896 -0.577 -22.683 1.00 86.12 251 ARG A CA 1
ATOM 1875 C C . ARG A 1 251 ? 18.685 -0.335 -23.972 1.00 86.12 251 ARG A C 1
ATOM 1877 O O . ARG A 1 251 ? 18.144 -0.414 -25.069 1.00 86.12 251 ARG A O 1
ATOM 1884 N N . GLY A 1 252 ? 19.984 -0.077 -23.828 1.00 89.69 252 GLY A N 1
ATOM 1885 C CA . GLY A 1 252 ? 20.866 0.280 -24.945 1.00 89.69 252 GLY A CA 1
ATOM 1886 C C . GLY A 1 252 ? 21.015 1.787 -25.179 1.00 89.69 252 GLY A C 1
ATOM 1887 O O . GLY A 1 252 ? 21.774 2.179 -26.060 1.00 89.69 252 GLY A O 1
ATOM 1888 N N . GLU A 1 253 ? 20.370 2.628 -24.361 1.00 94.06 253 GLU A N 1
ATOM 1889 C CA . GLU A 1 253 ? 20.437 4.092 -24.437 1.00 94.06 253 GLU A CA 1
ATOM 1890 C C . GLU A 1 253 ? 20.980 4.677 -23.108 1.00 94.06 253 GLU A C 1
ATOM 1892 O O . GLU A 1 253 ? 20.214 5.229 -22.317 1.00 94.06 253 GLU A O 1
ATOM 1897 N N . PRO A 1 254 ? 22.298 4.571 -22.810 1.00 93.50 254 PRO A N 1
ATOM 1898 C CA . PRO A 1 254 ? 22.844 4.833 -21.468 1.00 93.50 254 PRO A CA 1
ATOM 1899 C C . PRO A 1 254 ? 22.507 6.215 -20.901 1.00 93.50 254 PRO A C 1
ATOM 1901 O O . PRO A 1 254 ? 22.133 6.332 -19.740 1.00 93.50 254 PRO A O 1
ATOM 1904 N N . ALA A 1 255 ? 22.569 7.257 -21.734 1.00 95.19 255 ALA A N 1
ATOM 1905 C CA . ALA A 1 255 ? 22.247 8.617 -21.311 1.00 95.19 255 ALA A CA 1
ATOM 1906 C C . ALA A 1 255 ? 20.773 8.773 -20.896 1.00 95.19 255 ALA A C 1
ATOM 1908 O O . ALA A 1 255 ? 20.478 9.490 -19.941 1.00 95.19 255 ALA A O 1
ATOM 1909 N N . GLN A 1 256 ? 19.849 8.089 -21.582 1.00 95.00 256 GLN A N 1
ATOM 1910 C CA . GLN A 1 256 ? 18.434 8.092 -21.206 1.00 95.00 256 GLN A CA 1
ATOM 1911 C C . GLN A 1 256 ? 18.197 7.267 -19.942 1.00 95.00 256 GLN A C 1
ATOM 1913 O O . GLN A 1 256 ? 17.475 7.718 -19.057 1.00 95.00 256 GLN A O 1
ATOM 1918 N N . ALA A 1 257 ? 18.844 6.103 -19.824 1.00 93.75 257 ALA A N 1
ATOM 1919 C CA . ALA A 1 257 ? 18.766 5.267 -18.631 1.00 93.75 257 ALA A CA 1
ATOM 1920 C C . ALA A 1 257 ? 19.256 6.006 -17.374 1.00 93.75 257 ALA A C 1
ATOM 1922 O O . ALA A 1 257 ? 18.586 5.964 -16.343 1.00 93.75 257 ALA A O 1
ATOM 1923 N N . ASP A 1 258 ? 20.375 6.730 -17.459 1.00 94.50 258 ASP A N 1
ATOM 1924 C CA . ASP A 1 258 ? 20.909 7.507 -16.337 1.00 94.50 258 ASP A CA 1
ATOM 1925 C C . ASP A 1 258 ? 20.013 8.711 -15.991 1.00 94.50 258 ASP A C 1
ATOM 1927 O O . ASP A 1 258 ? 19.735 8.950 -14.814 1.00 94.50 258 ASP A O 1
ATOM 1931 N N . ALA A 1 259 ? 19.498 9.437 -16.992 1.00 95.81 259 ALA A N 1
ATOM 1932 C CA . ALA A 1 259 ? 18.561 10.541 -16.763 1.00 95.81 259 ALA A CA 1
ATOM 1933 C C . ALA A 1 259 ? 17.256 10.060 -16.106 1.00 95.81 259 ALA A C 1
ATOM 1935 O O . ALA A 1 259 ? 16.751 10.682 -15.169 1.00 95.81 259 ALA A O 1
ATOM 1936 N N . GLN A 1 260 ? 16.729 8.925 -16.564 1.00 95.88 260 GLN A N 1
ATOM 1937 C CA . GLN A 1 260 ? 15.526 8.324 -16.008 1.00 95.88 260 GLN A CA 1
ATOM 1938 C C . GLN A 1 260 ? 15.757 7.775 -14.601 1.00 95.88 260 GLN A C 1
ATOM 1940 O O . GLN A 1 260 ? 14.901 7.953 -13.738 1.00 95.88 260 GLN A O 1
ATOM 1945 N N . LEU A 1 261 ? 16.912 7.165 -14.329 1.00 95.44 261 LEU A N 1
ATOM 1946 C CA . LEU A 1 261 ? 17.262 6.721 -12.983 1.00 95.44 261 LEU A CA 1
ATOM 1947 C C . LEU A 1 261 ? 17.335 7.902 -12.010 1.00 95.44 261 LEU A C 1
ATOM 1949 O O . LEU A 1 261 ? 16.750 7.829 -10.933 1.00 95.44 261 LEU A O 1
ATOM 1953 N N . ALA A 1 262 ? 17.973 9.006 -12.405 1.00 95.88 262 ALA A N 1
ATOM 1954 C CA . ALA A 1 262 ? 18.030 10.213 -11.584 1.00 95.88 262 ALA A CA 1
ATOM 1955 C C . ALA A 1 262 ? 16.625 10.776 -11.286 1.00 95.88 262 ALA A C 1
ATOM 1957 O O . ALA A 1 262 ? 16.354 11.246 -10.180 1.00 95.88 262 ALA A O 1
ATOM 1958 N N . GLU A 1 263 ? 15.701 10.699 -12.250 1.00 96.50 263 GLU A N 1
ATOM 1959 C CA . GLU A 1 263 ? 14.295 11.055 -12.044 1.00 96.50 263 GLU A CA 1
ATOM 1960 C C . GLU A 1 263 ? 13.598 10.106 -11.053 1.00 96.50 263 GLU A C 1
ATOM 1962 O O . GLU A 1 263 ? 12.913 10.575 -10.140 1.00 96.50 263 GLU A O 1
ATOM 1967 N N . VAL A 1 264 ? 13.789 8.787 -11.200 1.00 95.94 264 VAL A N 1
ATOM 1968 C CA . VAL A 1 264 ? 13.253 7.761 -10.286 1.00 95.94 264 VAL A CA 1
ATOM 1969 C C . VAL A 1 264 ? 13.737 8.024 -8.865 1.00 95.94 264 VAL A C 1
ATOM 1971 O O . VAL A 1 264 ? 12.923 8.103 -7.947 1.00 95.94 264 VAL A O 1
ATOM 1974 N N . GLU A 1 265 ? 15.042 8.215 -8.680 1.00 94.56 265 GLU A N 1
ATOM 1975 C CA . GLU A 1 265 ? 15.655 8.493 -7.381 1.00 94.56 265 GLU A CA 1
ATOM 1976 C C . GLU A 1 265 ? 15.116 9.788 -6.768 1.00 94.56 265 GLU A C 1
ATOM 1978 O O . GLU A 1 265 ? 14.762 9.803 -5.588 1.00 94.56 265 GLU A O 1
ATOM 1983 N N . ARG A 1 266 ? 14.968 10.857 -7.563 1.00 95.31 266 ARG A N 1
ATOM 1984 C CA . ARG A 1 266 ? 14.405 12.128 -7.087 1.00 95.31 266 ARG A CA 1
ATOM 1985 C C . ARG A 1 266 ? 12.957 11.979 -6.617 1.00 95.31 266 ARG A C 1
ATOM 1987 O O . ARG A 1 266 ? 12.608 12.499 -5.557 1.00 95.31 266 ARG A O 1
ATOM 1994 N N . ARG A 1 267 ? 12.111 11.273 -7.374 1.00 95.00 267 ARG A N 1
ATOM 1995 C CA . ARG A 1 267 ? 10.703 11.042 -7.001 1.00 95.00 267 ARG A CA 1
ATOM 1996 C C . ARG A 1 267 ? 10.573 10.120 -5.797 1.00 95.00 267 ARG A C 1
ATOM 1998 O O . ARG A 1 267 ? 9.803 10.415 -4.888 1.00 95.00 267 ARG A O 1
ATOM 2005 N N . TYR A 1 268 ? 11.380 9.062 -5.731 1.00 93.06 268 TYR A N 1
ATOM 2006 C CA . TYR A 1 268 ? 11.432 8.208 -4.549 1.00 93.06 268 TYR A CA 1
ATOM 2007 C C . TYR A 1 268 ? 11.896 8.974 -3.316 1.00 93.06 268 TYR A C 1
ATOM 2009 O O . TYR A 1 268 ? 11.304 8.796 -2.258 1.00 93.06 268 TYR A O 1
ATOM 2017 N N . ALA A 1 269 ? 12.894 9.853 -3.434 1.00 91.44 269 ALA A N 1
ATOM 2018 C CA . ALA A 1 269 ? 13.336 10.700 -2.329 1.00 91.44 269 ALA A CA 1
ATOM 2019 C C . ALA A 1 269 ? 12.213 11.623 -1.823 1.00 91.44 269 ALA A C 1
ATOM 2021 O O . ALA A 1 269 ? 12.080 11.796 -0.612 1.00 91.44 269 ALA A O 1
ATOM 2022 N N . ALA A 1 270 ? 11.368 12.145 -2.720 1.00 90.44 270 ALA A N 1
ATOM 2023 C CA . ALA A 1 270 ? 10.225 12.986 -2.355 1.00 90.44 270 ALA A CA 1
ATOM 2024 C C . ALA A 1 270 ? 9.172 12.246 -1.508 1.00 90.44 270 ALA A C 1
ATOM 2026 O O . ALA A 1 270 ? 8.557 12.854 -0.636 1.00 90.44 270 ALA A O 1
ATOM 2027 N N . VAL A 1 271 ? 8.999 10.933 -1.711 1.00 89.62 271 VAL A N 1
ATOM 2028 C CA . VAL A 1 271 ? 8.062 10.105 -0.924 1.00 89.62 271 VAL A CA 1
ATOM 2029 C C . VAL A 1 271 ? 8.739 9.260 0.158 1.00 89.62 271 VAL A C 1
ATOM 2031 O O . VAL A 1 271 ? 8.056 8.656 0.984 1.00 89.62 271 VAL A O 1
ATOM 2034 N N . ALA A 1 272 ? 10.073 9.197 0.183 1.00 87.69 272 ALA A N 1
ATOM 2035 C CA . ALA A 1 272 ? 10.831 8.282 1.033 1.00 87.69 272 ALA A CA 1
ATOM 2036 C C . ALA A 1 272 ? 10.528 8.495 2.514 1.00 87.69 272 ALA A C 1
ATOM 2038 O O . ALA A 1 272 ? 10.360 7.522 3.252 1.00 87.69 272 ALA A O 1
ATOM 2039 N N . SER A 1 273 ? 10.422 9.749 2.954 1.00 85.56 273 SER A N 1
ATOM 2040 C CA . SER A 1 273 ? 10.089 10.049 4.345 1.00 85.56 273 SER A CA 1
ATOM 2041 C C . SER A 1 273 ? 8.767 9.407 4.751 1.00 85.56 273 SER A C 1
ATOM 2043 O O . SER A 1 273 ? 8.710 8.900 5.858 1.00 85.56 273 SER A O 1
ATOM 2045 N N . SER A 1 274 ? 7.773 9.329 3.861 1.00 86.94 274 SER A N 1
ATOM 2046 C CA . SER A 1 274 ? 6.435 8.773 4.111 1.00 86.94 274 SER A CA 1
ATOM 2047 C C . SER A 1 274 ? 6.377 7.240 4.082 1.00 86.94 274 SER A C 1
ATOM 2049 O O . SER A 1 274 ? 5.526 6.649 4.749 1.00 86.94 274 SER A O 1
ATOM 2051 N N . LEU A 1 275 ? 7.286 6.583 3.357 1.00 87.62 275 LEU A N 1
ATOM 2052 C CA . LEU A 1 275 ? 7.293 5.128 3.176 1.00 87.62 275 LEU A CA 1
ATOM 2053 C C . LEU A 1 275 ? 7.805 4.369 4.418 1.00 87.62 275 LEU A C 1
ATOM 2055 O O . LEU A 1 275 ? 8.779 4.798 5.042 1.00 87.62 275 LEU A O 1
ATOM 2059 N N . PRO A 1 276 ? 7.240 3.188 4.737 1.00 87.56 276 PRO A N 1
ATOM 2060 C CA . PRO A 1 276 ? 7.869 2.238 5.652 1.00 87.56 276 PRO A CA 1
ATOM 2061 C C . PRO A 1 276 ? 9.284 1.867 5.187 1.00 87.56 276 PRO A C 1
ATOM 2063 O O . PRO A 1 276 ? 9.524 1.679 3.989 1.00 87.56 276 PRO A O 1
ATOM 2066 N N . SER A 1 277 ? 10.222 1.726 6.127 1.00 87.62 277 SER A N 1
ATOM 2067 C CA . SER A 1 277 ? 11.623 1.395 5.823 1.00 87.62 277 SER A CA 1
ATOM 2068 C C . SER A 1 277 ? 11.788 0.126 4.981 1.00 87.62 277 SER A C 1
ATOM 2070 O O . SER A 1 277 ?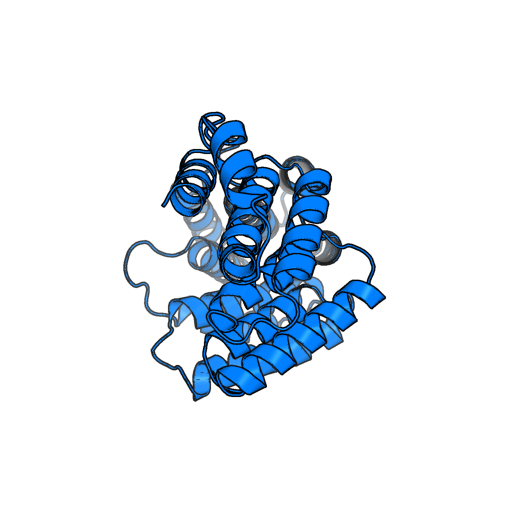 12.591 0.118 4.049 1.00 87.62 277 SER A O 1
ATOM 2072 N N . SER A 1 278 ? 10.991 -0.913 5.234 1.00 87.12 278 SER A N 1
ATOM 2073 C CA . SER A 1 278 ? 11.020 -2.159 4.460 1.00 87.12 278 SER A CA 1
ATOM 2074 C C . SER A 1 278 ? 10.597 -1.976 3.004 1.00 87.12 278 SER A C 1
ATOM 2076 O O . SER A 1 278 ? 11.238 -2.518 2.103 1.00 87.12 278 SER A O 1
ATOM 2078 N N . ILE A 1 279 ? 9.575 -1.158 2.737 1.00 89.00 279 ILE A N 1
ATOM 2079 C CA . ILE A 1 279 ? 9.152 -0.839 1.367 1.00 89.00 279 ILE A CA 1
ATOM 2080 C C . ILE A 1 279 ? 10.249 -0.056 0.645 1.00 89.00 279 ILE A C 1
ATOM 2082 O O . ILE A 1 279 ? 10.592 -0.411 -0.484 1.00 89.00 279 ILE A O 1
ATOM 2086 N N . ARG A 1 280 ? 10.857 0.945 1.302 1.00 90.12 280 ARG A N 1
ATOM 2087 C CA . ARG A 1 280 ? 11.982 1.701 0.723 1.00 90.12 280 ARG A CA 1
ATOM 2088 C C . ARG A 1 280 ? 13.127 0.786 0.306 1.00 90.12 280 ARG A C 1
ATOM 2090 O O . ARG A 1 280 ? 13.564 0.842 -0.840 1.00 90.12 280 ARG A O 1
ATOM 2097 N N . THR A 1 281 ? 13.586 -0.068 1.220 1.00 89.44 281 THR A N 1
ATOM 2098 C CA . THR A 1 281 ? 14.708 -0.980 0.969 1.00 89.44 281 THR A CA 1
ATOM 2099 C C . THR A 1 281 ? 14.404 -1.933 -0.186 1.00 89.44 281 THR A C 1
ATOM 2101 O O . THR A 1 281 ? 15.229 -2.093 -1.085 1.00 89.44 281 THR A O 1
ATOM 2104 N N . ARG A 1 282 ? 13.204 -2.530 -0.218 1.00 88.88 282 ARG A N 1
ATOM 2105 C CA . ARG A 1 282 ? 12.822 -3.473 -1.283 1.00 88.88 282 ARG A CA 1
ATOM 2106 C C . ARG A 1 282 ? 12.672 -2.790 -2.644 1.00 88.88 282 ARG A C 1
ATOM 2108 O O . ARG A 1 282 ? 13.118 -3.345 -3.646 1.00 88.88 282 ARG A O 1
ATOM 2115 N N . ARG A 1 283 ? 12.095 -1.585 -2.700 1.00 90.88 283 ARG A N 1
ATOM 2116 C CA . ARG A 1 283 ? 11.989 -0.817 -3.952 1.00 90.88 283 ARG A CA 1
ATOM 2117 C C . ARG A 1 283 ? 13.352 -0.375 -4.473 1.00 90.88 283 ARG A C 1
ATOM 2119 O O . ARG A 1 283 ? 13.613 -0.556 -5.656 1.00 90.88 283 ARG A O 1
ATOM 2126 N N . ALA A 1 284 ? 14.254 0.082 -3.603 1.00 90.25 284 ALA A N 1
ATOM 2127 C CA . ALA A 1 284 ? 15.631 0.392 -3.992 1.00 90.25 284 ALA A CA 1
ATOM 2128 C C . ALA A 1 284 ? 16.342 -0.826 -4.614 1.00 90.25 284 ALA A C 1
ATOM 2130 O O . ALA A 1 284 ? 16.969 -0.710 -5.668 1.00 90.25 284 ALA A O 1
ATOM 2131 N N . ALA A 1 285 ? 16.181 -2.015 -4.018 1.00 89.44 285 ALA A N 1
ATOM 2132 C CA . ALA A 1 285 ? 16.717 -3.255 -4.580 1.00 89.44 285 ALA A CA 1
ATOM 2133 C C . ALA A 1 285 ? 16.108 -3.586 -5.957 1.00 89.44 285 ALA A C 1
ATOM 2135 O O . ALA A 1 285 ? 16.835 -3.957 -6.878 1.00 89.44 285 ALA A O 1
ATOM 2136 N N . ALA A 1 286 ? 14.794 -3.411 -6.126 1.00 90.50 286 ALA A N 1
ATOM 2137 C CA . ALA A 1 286 ? 14.113 -3.652 -7.397 1.00 90.50 286 ALA A CA 1
ATOM 2138 C C . ALA A 1 286 ? 14.549 -2.685 -8.507 1.00 90.50 286 ALA A C 1
ATOM 2140 O O . ALA A 1 286 ? 14.826 -3.128 -9.619 1.00 90.50 286 ALA A O 1
ATOM 2141 N N . ILE A 1 287 ? 14.704 -1.394 -8.207 1.00 91.56 287 ILE A N 1
ATOM 2142 C CA . ILE A 1 287 ? 15.205 -0.388 -9.160 1.00 91.56 287 ILE A CA 1
ATOM 2143 C C . ILE A 1 287 ? 16.621 -0.747 -9.626 1.00 91.56 287 ILE A C 1
ATOM 2145 O O . ILE A 1 287 ? 16.904 -0.725 -10.824 1.00 91.56 287 ILE A O 1
ATOM 2149 N N . ALA A 1 288 ? 17.493 -1.168 -8.702 1.00 89.94 288 ALA A N 1
ATOM 2150 C CA . ALA A 1 288 ? 18.837 -1.625 -9.048 1.00 89.94 288 ALA A CA 1
ATOM 2151 C C . ALA A 1 288 ? 18.815 -2.840 -9.997 1.00 89.94 288 ALA A C 1
ATOM 2153 O O . ALA A 1 288 ? 19.645 -2.931 -10.903 1.00 89.94 288 ALA A O 1
ATOM 2154 N N . L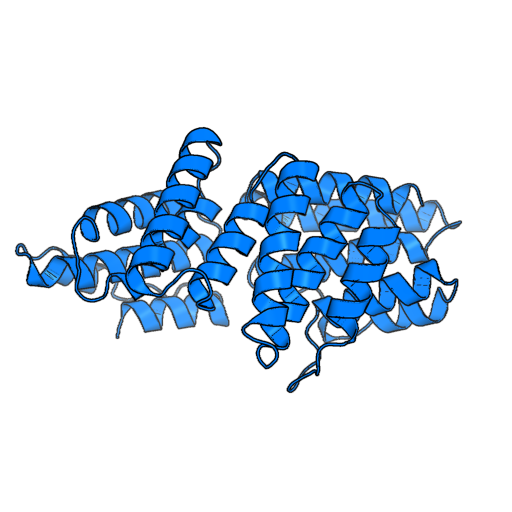YS A 1 289 ? 17.851 -3.760 -9.834 1.00 89.62 289 LYS A N 1
ATOM 2155 C CA . LYS A 1 289 ? 17.659 -4.899 -10.747 1.00 89.62 289 LYS A CA 1
ATOM 2156 C C . LYS A 1 289 ? 17.113 -4.487 -12.109 1.00 89.62 289 LYS A C 1
ATOM 2158 O O . LYS A 1 289 ? 17.562 -5.047 -13.104 1.00 89.62 289 LYS A O 1
ATOM 2163 N N . LEU A 1 290 ? 16.185 -3.533 -12.164 1.00 89.25 290 LEU A N 1
ATOM 2164 C CA . LEU A 1 290 ? 15.629 -3.030 -13.423 1.00 89.25 290 LEU A CA 1
ATOM 2165 C C . LEU A 1 290 ? 16.697 -2.335 -14.274 1.00 89.25 290 LEU A C 1
ATOM 2167 O O . LEU A 1 290 ? 16.729 -2.552 -15.476 1.00 89.25 290 LEU A O 1
ATOM 2171 N N . ARG A 1 291 ? 17.625 -1.595 -13.652 1.00 85.56 291 ARG A N 1
ATOM 2172 C CA . ARG A 1 291 ? 18.772 -0.985 -14.351 1.00 85.56 291 ARG A CA 1
ATOM 2173 C C . ARG A 1 291 ? 19.705 -2.019 -14.993 1.00 85.56 291 ARG A C 1
ATOM 2175 O O . ARG A 1 291 ? 20.300 -1.751 -16.028 1.00 85.56 291 ARG A O 1
ATOM 2182 N N . GLY A 1 292 ? 19.896 -3.165 -14.338 1.00 80.75 292 GLY A N 1
ATOM 2183 C CA . GLY A 1 292 ? 20.830 -4.201 -14.785 1.00 80.75 292 GLY A CA 1
ATOM 2184 C C . GLY A 1 292 ? 20.288 -5.142 -15.865 1.00 80.75 292 GLY A C 1
ATOM 2185 O O . GLY A 1 292 ? 21.029 -6.028 -16.292 1.00 80.75 292 GLY A O 1
ATOM 2186 N N . ARG A 1 293 ? 19.015 -5.007 -16.257 1.00 70.12 293 ARG A N 1
ATOM 2187 C CA . ARG A 1 293 ? 18.359 -5.846 -17.268 1.00 70.12 293 ARG A CA 1
ATOM 2188 C C . ARG A 1 293 ? 18.378 -5.184 -18.631 1.00 70.12 293 ARG A C 1
ATOM 2190 O O . ARG A 1 293 ? 18.594 -5.955 -19.586 1.00 70.12 293 ARG A O 1
#

Radius of gyration: 20.09 Å; chains: 1; bounding box: 42×42×60 Å

Foldseek 3Di:
DLLVQLLVCCQPQVDPCSCPCVVVVVVVLPDDDLVSLQVQLSNLQSVLSSCLQVLNLVSSLVSLVRSCVSLPPDPVCVLVSLVSLLSNLFSDQPVVVNVVSLVVSLVSCCVVPNCLGPSSLVSQLSSLLLDQPLVSSLVSLVVSLVSCCVVPVPPLVVNLVSLLSQLLSCLLVVPPVSNVVSLCSNCVRDDPPDRPLSNLLSVLLVCLVVPNLVVSVVSLPDPQLDADLSHGLVSLVSNLSSLLSNLSSCVPPVVVNVVSLVVSVVSCVSSVSSGHPSNSVSNVSSSVSSNVD

Secondary structure (DSSP, 8-state):
-HHHHHHHHHHHH--GGGGTTHHHHHHHHT--SGGGHHHHHHHHHHHHHHHHHTT-HHHHHHHHHHHHHHHTT--TTHHHHTHHHHHHHHH---HHHHHHHHHHHHHHHHHHH-TTSHHHHHHHHHHHHH-SSHHHHHHHHHHHHHHHHHH-TT-HHHHHHHHHHHHHHHHHHT-HHHHHHHHHHHHHS---SSPPHHHHHHHHHHHHHTT-HHHHHHHHT-GGG---TTS-HHHHHHHHHHHHHGGGGGTT-HHHHHHHHHHHHHHHHHHHTTS-HHHHHHHHHHHHHHHT-

pLDDT: mean 91.68, std 6.22, range [62.12, 98.38]

Sequence (293 aa):
AYARHAWAVATSTASSSATDGVAVVEAIAQRPGDRYRFPRALLELDLGGVAMAHGDRTTARTRFERARRSAAGLTEGASELTAVDVNLLLVVDDPALHARIGAELIATRTRLLGAHHPLTLAARRFVANLELDPHVAGRALAAACRDLADYHPTLTTERAECGYDLWWLAIGSGDAALATQASQVVLGAKADGDDPKFRTIVRAYEEAIHGDLAAARATLAAPELAFDPSAPWWVQLYTTDALAVGLVTVRGEPAQADAQLAEVERRYAAVASSLPSSIRTRRAAAIAKLRGR